Protein AF-0000000085036814 (afdb_homodimer)

Sequence (312 aa):
MAEFTNEMRKFFDIQRLVFRIGELSAMTDVSARQLRYWEKKGLIASQAREDGQQARVYTFKTFVQVSMIKYFLDEGYTLEAASHQARSRQDRMKYIHRFISSGLQGFATVDGQMAINLGAFDADQTLMAILPESGPTQYRLFPNDEAQRMTQAAPNMAEFTNEMRKFFDIQRLVFRIGELSAMTDVSARQLRYWEKKGLIASQAREDGQQARVYTFKTFVQVSMIKYFLDEGYTLEAASHQARSRQDRMKYIHRFISSGLQGFATVDGQMAINLGAFDADQTLMAILPESGPTQYRLFPNDEAQRMTQAAPN

InterPro domains:
  IPR000551 MerR-type HTH domain [PF13411] (19-84)
  IPR000551 MerR-type HTH domain [PS00552] (22-44)
  IPR000551 MerR-type HTH domain [PS50937] (18-88)
  IPR000551 MerR-type HTH domain [SM00422] (19-89)
  IPR009061 Putative DNA-binding domain superfamily [SSF46955] (19-93)
  IPR047057 MerR transcriptional regulator [PTHR30204] (18-90)

pLDDT: mean 87.47, std 10.94, range [50.84, 98.12]

Structure (mmCIF, N/CA/C/O backbone):
data_AF-0000000085036814-model_v1
#
loop_
_entity.id
_entity.type
_entity.pdbx_description
1 polymer 'Predicted transcriptional regulator'
#
loop_
_atom_site.group_PDB
_atom_site.id
_atom_site.type_symbol
_atom_site.label_atom_id
_atom_site.label_alt_id
_atom_site.label_comp_id
_atom_site.label_asym_id
_atom_site.label_entity_id
_atom_site.label_seq_id
_atom_site.pdbx_PDB_ins_code
_atom_site.Cartn_x
_atom_site.Cartn_y
_atom_site.Cartn_z
_atom_site.occupancy
_atom_site.B_iso_or_equiv
_atom_site.auth_seq_id
_atom_site.auth_comp_id
_atom_site.auth_asym_id
_atom_site.auth_atom_id
_atom_site.pdbx_PDB_model_num
ATOM 1 N N . MET A 1 1 ? -15.828 3.877 10.945 1 52.22 1 MET A N 1
ATOM 2 C CA . MET A 1 1 ? -14.367 3.967 10.992 1 52.22 1 MET A CA 1
ATOM 3 C C . MET A 1 1 ? -13.742 2.58 11.055 1 52.22 1 MET A C 1
ATOM 5 O O . MET A 1 1 ? -12.828 2.275 10.281 1 52.22 1 MET A O 1
ATOM 9 N N . ALA A 1 2 ? -14.367 1.778 11.953 1 57.16 2 ALA A N 1
ATOM 10 C CA . ALA A 1 2 ? -13.914 0.42 12.25 1 57.16 2 ALA A CA 1
ATOM 11 C C . ALA A 1 2 ? -14.117 -0.494 11.039 1 57.16 2 ALA A C 1
ATOM 13 O O . ALA A 1 2 ? -13.273 -1.346 10.75 1 57.16 2 ALA A O 1
ATOM 14 N N . GLU A 1 3 ? -15.117 0.075 10.188 1 66.94 3 GLU A N 1
ATOM 15 C CA . GLU A 1 3 ? -15.484 -0.862 9.133 1 66.94 3 GLU A CA 1
ATOM 16 C C . GLU A 1 3 ? -14.5 -0.787 7.965 1 66.94 3 GLU A C 1
ATOM 18 O O . GLU A 1 3 ? -14.117 -1.814 7.402 1 66.94 3 GLU A O 1
ATOM 23 N N . PHE A 1 4 ? -14.031 0.436 7.75 1 69.25 4 PHE A N 1
ATOM 24 C CA . PHE A 1 4 ? -13.086 0.636 6.656 1 69.25 4 PHE A CA 1
ATOM 25 C C . PHE A 1 4 ? -11.75 -0.027 6.969 1 69.25 4 PHE A C 1
ATOM 27 O O . PHE A 1 4 ? -11.195 -0.743 6.133 1 69.25 4 PHE A O 1
ATOM 34 N N . THR A 1 5 ? -11.32 0.234 8.148 1 68.25 5 THR A N 1
ATOM 35 C CA . THR A 1 5 ? -10.039 -0.333 8.547 1 68.25 5 THR A CA 1
ATOM 36 C C . THR A 1 5 ? -10.086 -1.857 8.516 1 68.25 5 THR A C 1
ATOM 38 O O . THR A 1 5 ? -9.133 -2.506 8.078 1 68.25 5 THR A O 1
ATOM 41 N N . ASN A 1 6 ? -11.195 -2.344 8.844 1 72 6 ASN A N 1
ATOM 42 C CA . ASN A 1 6 ? -11.375 -3.791 8.812 1 72 6 ASN A CA 1
ATOM 43 C C . ASN A 1 6 ? -11.375 -4.32 7.379 1 72 6 ASN A C 1
ATOM 45 O O . ASN A 1 6 ? -10.766 -5.355 7.098 1 72 6 ASN A O 1
ATOM 49 N N . GLU A 1 7 ? -12.023 -3.553 6.559 1 73.81 7 GLU A N 1
ATOM 50 C CA . GLU A 1 7 ? -12.078 -3.934 5.148 1 73.81 7 GLU A CA 1
ATOM 51 C C . GLU A 1 7 ? -10.688 -3.906 4.516 1 73.81 7 GLU A C 1
ATOM 53 O O . GLU A 1 7 ? -10.305 -4.84 3.809 1 73.81 7 GLU A O 1
ATOM 58 N N . MET A 1 8 ? -10.008 -2.855 4.855 1 74.69 8 MET A N 1
ATOM 59 C CA . MET A 1 8 ? -8.656 -2.727 4.328 1 74.69 8 MET A CA 1
ATOM 60 C C . MET A 1 8 ? -7.781 -3.893 4.777 1 74.69 8 MET A C 1
ATOM 62 O O . MET A 1 8 ? -7.027 -4.449 3.979 1 74.69 8 MET A O 1
ATOM 66 N N . ARG A 1 9 ? -7.949 -4.215 6.035 1 71.88 9 ARG A N 1
ATOM 67 C CA . ARG A 1 9 ? -7.164 -5.312 6.594 1 71.88 9 ARG A CA 1
ATOM 68 C C . ARG A 1 9 ? -7.527 -6.637 5.934 1 71.88 9 ARG A C 1
ATOM 70 O O . ARG A 1 9 ? -6.66 -7.48 5.699 1 71.88 9 ARG A O 1
ATOM 77 N N . LYS A 1 10 ? -8.742 -6.664 5.598 1 70.88 10 LYS A N 1
ATOM 78 C CA . LYS A 1 10 ? -9.219 -7.934 5.051 1 70.88 10 LYS A CA 1
ATOM 79 C C . LYS A 1 10 ? -8.977 -8.008 3.545 1 70.88 10 LYS A C 1
ATOM 81 O O . LYS A 1 10 ? -8.586 -9.055 3.025 1 70.88 10 LYS A O 1
ATOM 86 N N . PHE A 1 11 ? -9.156 -6.809 2.875 1 72 11 PHE A N 1
ATOM 87 C CA . PHE A 1 11 ? -9.117 -6.805 1.418 1 72 11 PHE A CA 1
ATOM 88 C C . PHE A 1 11 ? -7.695 -6.582 0.918 1 72 11 PHE A C 1
ATOM 90 O O . PHE A 1 11 ? -7.332 -7.043 -0.166 1 72 11 PHE A O 1
ATOM 97 N N . PHE A 1 12 ? -6.996 -5.863 1.733 1 71.75 12 PHE A N 1
ATOM 98 C CA . PHE A 1 12 ? -5.68 -5.434 1.28 1 71.75 12 PHE A CA 1
ATOM 99 C C . PHE A 1 12 ? -4.59 -5.938 2.223 1 71.75 12 PHE A C 1
ATOM 101 O O . PHE A 1 12 ? -3.73 -5.168 2.652 1 71.75 12 PHE A O 1
ATOM 108 N N . ASP A 1 13 ? -4.703 -7.16 2.48 1 77.06 13 ASP A N 1
ATOM 109 C CA . ASP A 1 13 ? -3.68 -7.695 3.375 1 77.06 13 ASP A CA 1
ATOM 110 C C . ASP A 1 13 ? -2.447 -8.141 2.594 1 77.06 13 ASP A C 1
ATOM 112 O O . ASP A 1 13 ? -2.35 -9.297 2.184 1 77.06 13 ASP A O 1
ATOM 116 N N . ILE A 1 14 ? -1.538 -7.273 2.484 1 79 14 ILE A N 1
ATOM 117 C CA . ILE A 1 14 ? -0.34 -7.543 1.697 1 79 14 ILE A CA 1
ATOM 118 C C . ILE A 1 14 ? 0.448 -8.688 2.334 1 79 14 ILE A C 1
ATOM 120 O O . ILE A 1 14 ? 1.323 -9.273 1.694 1 79 14 ILE A O 1
ATOM 124 N N . GLN A 1 15 ? 0.176 -8.945 3.557 1 79.81 15 GLN A N 1
ATOM 125 C CA . GLN A 1 15 ? 0.874 -10.023 4.242 1 79.81 15 GLN A CA 1
ATOM 126 C C . GLN A 1 15 ? 0.444 -11.383 3.697 1 79.81 15 GLN A C 1
ATOM 128 O O . GLN A 1 15 ? 1.104 -12.398 3.945 1 79.81 15 GLN A O 1
ATOM 133 N N . ARG A 1 16 ? -0.618 -11.453 2.949 1 85.88 16 ARG A N 1
ATOM 134 C CA . ARG A 1 16 ? -1.124 -12.703 2.389 1 85.88 16 ARG A CA 1
ATOM 135 C C . ARG A 1 16 ? -0.444 -13.023 1.062 1 85.88 16 ARG A C 1
ATOM 137 O O . ARG A 1 16 ? -0.566 -14.133 0.548 1 85.88 16 ARG A O 1
ATOM 144 N N . LEU A 1 17 ? 0.275 -12.031 0.548 1 88.75 17 LEU A N 1
ATOM 145 C CA . LEU A 1 17 ? 0.912 -12.219 -0.751 1 88.75 17 LEU A CA 1
ATOM 146 C C . LEU A 1 17 ? 2.129 -13.133 -0.636 1 88.75 17 LEU A C 1
ATOM 148 O O . LEU A 1 17 ? 3.059 -12.836 0.12 1 88.75 17 LEU A O 1
ATOM 152 N N . VAL A 1 18 ? 2.143 -14.219 -1.389 1 87.62 18 VAL A N 1
ATOM 153 C CA . VAL A 1 18 ? 3.271 -15.141 -1.448 1 87.62 18 VAL A CA 1
ATOM 154 C C . VAL A 1 18 ? 3.531 -15.547 -2.896 1 87.62 18 VAL A C 1
ATOM 156 O O . VAL A 1 18 ? 2.596 -15.672 -3.691 1 87.62 18 VAL A O 1
ATOM 159 N N . PHE A 1 19 ? 4.789 -15.797 -3.172 1 87.06 19 PHE A N 1
ATOM 160 C CA . PHE A 1 19 ? 5.266 -16.062 -4.527 1 87.06 19 PHE A CA 1
ATOM 161 C C . PHE A 1 19 ? 6.262 -17.219 -4.535 1 87.06 19 PHE A C 1
ATOM 163 O O . PHE A 1 19 ? 7.066 -17.344 -3.609 1 87.06 19 PHE A O 1
ATOM 170 N N . ARG A 1 20 ? 6.176 -17.953 -5.617 1 88.69 20 ARG A N 1
ATOM 171 C CA . ARG A 1 20 ? 7.277 -18.875 -5.848 1 88.69 20 ARG A CA 1
ATOM 172 C C . ARG A 1 20 ? 8.477 -18.156 -6.465 1 88.69 20 ARG A C 1
ATOM 174 O O . ARG A 1 20 ? 8.391 -16.984 -6.812 1 88.69 20 ARG A O 1
ATOM 181 N N . ILE A 1 21 ? 9.5 -18.891 -6.531 1 91.56 21 ILE A N 1
ATOM 182 C CA . ILE A 1 21 ? 10.75 -18.266 -6.973 1 91.56 21 ILE A CA 1
ATOM 183 C C . ILE A 1 21 ? 10.609 -17.812 -8.422 1 91.56 21 ILE A C 1
ATOM 185 O O . ILE A 1 21 ? 11.18 -16.781 -8.805 1 91.56 21 ILE A O 1
ATOM 189 N N . GLY A 1 22 ? 9.875 -18.562 -9.219 1 89.12 22 GLY A N 1
ATOM 190 C CA . GLY A 1 22 ? 9.68 -18.188 -10.609 1 89.12 22 GLY A CA 1
ATOM 191 C C . GLY A 1 22 ? 8.938 -16.875 -10.781 1 89.12 22 GLY A C 1
ATOM 192 O O . GLY A 1 22 ? 9.312 -16.047 -11.609 1 89.12 22 GLY A O 1
ATOM 193 N N . GLU A 1 23 ? 7.934 -16.703 -9.977 1 88.56 23 GLU A N 1
ATOM 194 C CA . GLU A 1 23 ? 7.156 -15.469 -10.016 1 88.56 23 GLU A CA 1
ATOM 195 C C . GLU A 1 23 ? 7.98 -14.281 -9.523 1 88.56 23 GLU A C 1
ATOM 197 O O . GLU A 1 23 ? 7.949 -13.203 -10.125 1 88.56 23 GLU A O 1
ATOM 202 N N . LEU A 1 24 ? 8.664 -14.516 -8.445 1 92.31 24 LEU A N 1
ATOM 203 C CA . LEU A 1 24 ? 9.531 -13.469 -7.922 1 92.31 24 LEU A CA 1
ATOM 204 C C . LEU A 1 24 ? 10.547 -13.031 -8.969 1 92.31 24 LEU A C 1
ATOM 206 O O . LEU A 1 24 ? 10.789 -11.828 -9.148 1 92.31 24 LEU A O 1
ATOM 210 N N . SER A 1 25 ? 11.055 -13.992 -9.641 1 94 25 SER A N 1
ATOM 211 C CA . SER A 1 25 ? 12.016 -13.727 -10.711 1 94 25 SER A CA 1
ATOM 212 C C . SER A 1 25 ? 11.398 -12.859 -11.805 1 94 25 SER A C 1
ATOM 214 O O . SER A 1 25 ? 11.953 -11.828 -12.18 1 94 25 SER A O 1
ATOM 216 N N . ALA A 1 26 ? 10.297 -13.242 -12.227 1 88.19 26 ALA A N 1
ATOM 217 C CA . ALA A 1 26 ? 9.625 -12.555 -13.32 1 88.19 26 ALA A CA 1
ATOM 218 C C . ALA A 1 26 ? 9.25 -11.125 -12.93 1 88.19 26 ALA A C 1
ATOM 220 O O . ALA A 1 26 ? 9.414 -10.195 -13.727 1 88.19 26 ALA A O 1
ATOM 221 N N . MET A 1 27 ? 8.828 -10.938 -11.711 1 90.88 27 MET A N 1
ATOM 222 C CA . MET A 1 27 ? 8.312 -9.648 -11.25 1 90.88 27 MET A CA 1
ATOM 223 C C . MET A 1 27 ? 9.461 -8.68 -10.977 1 90.88 27 MET A C 1
ATOM 225 O O . MET A 1 27 ? 9.266 -7.461 -11.008 1 90.88 27 MET A O 1
ATOM 229 N N . THR A 1 28 ? 10.664 -9.148 -10.68 1 93.69 28 THR A N 1
ATOM 230 C CA . THR A 1 28 ? 11.734 -8.281 -10.211 1 93.69 28 THR A CA 1
ATOM 231 C C . THR A 1 28 ? 12.844 -8.18 -11.258 1 93.69 28 THR A C 1
ATOM 233 O O . THR A 1 28 ? 13.773 -7.379 -11.109 1 93.69 28 THR A O 1
ATOM 236 N N . ASP A 1 29 ? 12.781 -9.008 -12.234 1 92.94 29 ASP A N 1
ATOM 237 C CA . ASP A 1 29 ? 13.812 -9.07 -13.273 1 92.94 29 ASP A CA 1
ATOM 238 C C . ASP A 1 29 ? 15.148 -9.523 -12.695 1 92.94 29 ASP A C 1
ATOM 240 O O . ASP A 1 29 ? 16.203 -8.984 -13.047 1 92.94 29 ASP A O 1
ATOM 244 N N . VAL A 1 30 ? 15.07 -10.352 -11.711 1 96.31 30 VAL A N 1
ATOM 245 C CA . VAL A 1 30 ? 16.219 -11.055 -11.133 1 96.31 30 VAL A CA 1
ATOM 246 C C . VAL A 1 30 ? 16.078 -12.555 -11.375 1 96.31 30 VAL A C 1
ATOM 248 O O . VAL A 1 30 ? 15.023 -13.141 -11.094 1 96.31 30 VAL A O 1
ATOM 251 N N . SER A 1 31 ? 17.047 -13.141 -11.93 1 96.94 31 SER A N 1
ATOM 252 C CA . SER A 1 31 ? 16.953 -14.555 -12.289 1 96.94 31 SER A CA 1
ATOM 253 C C . SER A 1 31 ? 16.766 -15.43 -11.062 1 96.94 31 SER A C 1
ATOM 255 O O . SER A 1 31 ? 17.219 -15.078 -9.969 1 96.94 31 SER A O 1
ATOM 257 N N . ALA A 1 32 ? 16.141 -16.594 -11.258 1 96.12 32 ALA A N 1
ATOM 258 C CA . ALA A 1 32 ? 15.977 -17.562 -10.172 1 96.12 32 ALA A CA 1
ATOM 259 C C . ALA A 1 32 ? 17.328 -17.953 -9.578 1 96.12 32 ALA A C 1
ATOM 261 O O . ALA A 1 32 ? 17.453 -18.141 -8.367 1 96.12 32 ALA A O 1
ATOM 262 N N . ARG A 1 33 ? 18.312 -18.047 -10.445 1 97.69 33 ARG A N 1
ATOM 263 C CA . ARG A 1 33 ? 19.656 -18.391 -10 1 97.69 33 ARG A CA 1
ATOM 264 C C . ARG A 1 33 ? 20.203 -17.328 -9.055 1 97.69 33 ARG A C 1
ATOM 266 O O . ARG A 1 33 ? 20.766 -17.641 -8.008 1 97.69 33 ARG A O 1
ATOM 273 N N . GLN A 1 34 ? 20.047 -16.125 -9.391 1 97.94 34 GLN A N 1
ATOM 274 C CA . GLN A 1 34 ? 20.5 -15.023 -8.547 1 97.94 34 GLN A CA 1
ATOM 275 C C . GLN A 1 34 ? 19.75 -15 -7.223 1 97.94 34 GLN A C 1
ATOM 277 O O . GLN A 1 34 ? 20.344 -14.773 -6.168 1 97.94 34 GLN A O 1
ATOM 282 N N . LEU A 1 35 ? 18.484 -15.211 -7.316 1 97.69 35 LEU A N 1
ATOM 283 C CA . LEU A 1 35 ? 17.672 -15.219 -6.109 1 97.69 35 LEU A CA 1
ATOM 284 C C . LEU A 1 35 ? 18.109 -16.312 -5.152 1 97.69 35 LEU A C 1
ATOM 286 O O . LEU A 1 35 ? 18.188 -16.094 -3.941 1 97.69 35 LEU A O 1
ATOM 290 N N . ARG A 1 36 ? 18.359 -17.453 -5.68 1 96.94 36 ARG A N 1
ATOM 291 C CA . ARG A 1 36 ? 18.859 -18.547 -4.852 1 96.94 36 ARG A CA 1
ATOM 292 C C . ARG A 1 36 ? 20.219 -18.203 -4.238 1 96.94 36 ARG A C 1
ATOM 294 O O . ARG A 1 36 ? 20.484 -18.531 -3.082 1 96.94 36 ARG A O 1
ATOM 301 N N . TYR A 1 37 ? 21.031 -17.578 -5.051 1 97.69 37 TYR A N 1
ATOM 302 C CA . TYR A 1 37 ? 22.328 -17.141 -4.547 1 97.69 37 TYR A CA 1
ATOM 303 C C . TYR A 1 37 ? 22.156 -16.141 -3.404 1 97.69 37 TYR A C 1
ATOM 305 O O . TYR A 1 37 ? 22.828 -16.234 -2.381 1 97.69 37 TYR A O 1
ATOM 313 N N . TRP A 1 38 ? 21.234 -15.156 -3.602 1 97.56 38 TRP A N 1
ATOM 314 C CA . TRP A 1 38 ? 20.969 -14.156 -2.572 1 97.56 38 TRP A CA 1
ATOM 315 C C . TRP A 1 38 ? 20.438 -14.805 -1.298 1 97.56 38 TRP A C 1
ATOM 317 O O . TRP A 1 38 ? 20.75 -14.359 -0.191 1 97.56 38 TRP A O 1
ATOM 327 N N . GLU A 1 39 ? 19.594 -15.828 -1.508 1 95.88 39 GLU A N 1
ATOM 328 C CA . GLU A 1 39 ? 19.094 -16.562 -0.356 1 95.88 39 GLU A CA 1
ATOM 329 C C . GLU A 1 39 ? 20.219 -17.297 0.376 1 95.88 39 GLU A C 1
ATOM 331 O O . GLU A 1 39 ? 20.281 -17.25 1.606 1 95.88 39 GLU A O 1
ATOM 336 N N . LYS A 1 40 ? 21.031 -17.953 -0.32 1 96.38 40 LYS A N 1
ATOM 337 C CA . LYS A 1 40 ? 22.172 -18.641 0.26 1 96.38 40 LYS A CA 1
ATOM 338 C C . LYS A 1 40 ? 23.062 -17.688 1.054 1 96.38 40 LYS A C 1
ATOM 340 O O . LYS A 1 40 ? 23.594 -18.047 2.1 1 96.38 40 LYS A O 1
ATOM 345 N N . LYS A 1 41 ? 23.188 -16.469 0.593 1 96.56 41 LYS A N 1
ATOM 346 C CA . LYS A 1 41 ? 24.016 -15.445 1.24 1 96.56 41 LYS A CA 1
ATOM 347 C C . LYS A 1 41 ? 23.281 -14.805 2.412 1 96.56 41 LYS A C 1
ATOM 349 O O . LYS A 1 41 ? 23.828 -13.953 3.111 1 96.56 41 LYS A O 1
ATOM 354 N N . GLY A 1 42 ? 22.047 -15.117 2.564 1 95.06 42 GLY A N 1
ATOM 355 C CA . GLY A 1 42 ? 21.266 -14.594 3.67 1 95.06 42 GLY A CA 1
ATOM 356 C C . GLY A 1 42 ? 20.703 -13.203 3.402 1 95.06 42 GLY A C 1
ATOM 357 O O . GLY A 1 42 ? 20.297 -12.5 4.332 1 95.06 42 GLY A O 1
ATOM 358 N N . LEU A 1 43 ? 20.719 -12.828 2.133 1 95.25 43 LEU A N 1
ATOM 359 C CA . LEU A 1 43 ? 20.234 -11.5 1.771 1 95.25 43 LEU A CA 1
ATOM 360 C C . LEU A 1 43 ? 18.719 -11.477 1.676 1 95.25 43 LEU A C 1
ATOM 362 O O . LEU A 1 43 ? 18.094 -10.438 1.87 1 95.25 43 LEU A O 1
ATOM 366 N N . ILE A 1 44 ? 18.094 -12.617 1.31 1 95.06 44 ILE A N 1
ATOM 367 C CA . ILE A 1 44 ? 16.656 -12.805 1.291 1 95.06 44 ILE A CA 1
ATOM 368 C C . ILE A 1 44 ? 16.297 -14.156 1.897 1 95.06 44 ILE A C 1
ATOM 370 O O . ILE A 1 44 ? 17.172 -15 2.117 1 95.06 44 ILE A O 1
ATOM 374 N N . ALA A 1 45 ? 15.023 -14.266 2.24 1 92.94 45 ALA A N 1
ATOM 375 C CA . ALA A 1 45 ? 14.609 -15.516 2.889 1 92.94 45 ALA A CA 1
ATOM 376 C C . ALA A 1 45 ? 13.273 -16 2.34 1 92.94 45 ALA A C 1
ATOM 378 O O . ALA A 1 45 ? 12.383 -15.195 2.043 1 92.94 45 ALA A O 1
ATOM 379 N N . SER A 1 46 ? 13.125 -17.281 2.213 1 92.5 46 SER A N 1
ATOM 380 C CA . SER A 1 46 ? 11.859 -17.922 1.855 1 92.5 46 SER A CA 1
ATOM 381 C C . SER A 1 46 ? 11.164 -18.5 3.086 1 92.5 46 SER A C 1
ATOM 383 O O . SER A 1 46 ? 11.75 -18.547 4.168 1 92.5 46 SER A O 1
ATOM 385 N N . GLN A 1 47 ? 9.922 -18.688 2.912 1 85.88 47 GLN A N 1
ATOM 386 C CA . GLN A 1 47 ? 9.125 -19.297 3.967 1 85.88 47 GLN A CA 1
ATOM 387 C C . GLN A 1 47 ? 8.523 -20.625 3.496 1 85.88 47 GLN A C 1
ATOM 389 O O . GLN A 1 47 ? 8.234 -20.797 2.309 1 85.88 47 GLN A O 1
ATOM 394 N N . ALA A 1 48 ? 8.477 -21.547 4.504 1 75.44 48 ALA A N 1
ATOM 395 C CA . ALA A 1 48 ? 7.793 -22.797 4.207 1 75.44 48 ALA A CA 1
ATOM 396 C C . ALA A 1 48 ? 6.289 -22.594 4.07 1 75.44 48 ALA A C 1
ATOM 398 O O . ALA A 1 48 ? 5.719 -21.719 4.727 1 75.44 48 ALA A O 1
ATOM 399 N N . ARG A 1 49 ? 5.738 -23.297 3.037 1 69.06 49 ARG A N 1
ATOM 400 C CA . ARG A 1 49 ? 4.293 -23.188 2.865 1 69.06 49 ARG A CA 1
ATOM 401 C C . ARG A 1 49 ? 3.547 -23.938 3.963 1 69.06 49 ARG A C 1
ATOM 403 O O . ARG A 1 49 ? 3.984 -25 4.402 1 69.06 49 ARG A O 1
ATOM 410 N N . GLU A 1 50 ? 2.578 -23.188 4.441 1 61.25 50 GLU A N 1
ATOM 411 C CA . GLU A 1 50 ? 1.767 -23.844 5.461 1 61.25 50 GLU A CA 1
ATOM 412 C C . GLU A 1 50 ? 0.812 -24.859 4.832 1 61.25 50 GLU A C 1
ATOM 414 O O . GLU A 1 50 ? 0.305 -25.75 5.52 1 61.25 50 GLU A O 1
ATOM 419 N N . ASP A 1 51 ? 0.451 -24.719 3.67 1 57.31 51 ASP A N 1
ATOM 420 C CA . ASP A 1 51 ? -0.626 -25.531 3.102 1 57.31 51 ASP A CA 1
ATOM 421 C C . ASP A 1 51 ? -0.127 -26.922 2.721 1 57.31 51 ASP A C 1
ATOM 423 O O . ASP A 1 51 ? -0.832 -27.672 2.047 1 57.31 51 ASP A O 1
ATOM 427 N N . GLY A 1 52 ? 0.965 -27.25 3.23 1 56.22 52 GLY A N 1
ATOM 428 C CA . GLY A 1 52 ? 1.441 -28.594 2.949 1 56.22 52 GLY A CA 1
ATOM 429 C C . GLY A 1 52 ? 2.168 -28.703 1.621 1 56.22 52 GLY A C 1
ATOM 430 O O . GLY A 1 52 ? 2.695 -29.766 1.282 1 56.22 52 GLY A O 1
ATOM 431 N N . GLN A 1 53 ? 1.907 -27.656 0.951 1 59.59 53 GLN A N 1
ATOM 432 C CA . GLN A 1 53 ? 2.654 -27.703 -0.302 1 59.59 53 GLN A CA 1
ATOM 433 C C . GLN A 1 53 ? 4.145 -27.484 -0.066 1 59.59 53 GLN A C 1
ATOM 435 O O . GLN A 1 53 ? 4.531 -26.797 0.879 1 59.59 53 GLN A O 1
ATOM 440 N N . GLN A 1 54 ? 4.977 -28.25 -0.66 1 60.66 54 GLN A N 1
ATOM 441 C CA . GLN A 1 54 ? 6.414 -28.406 -0.438 1 60.66 54 GLN A CA 1
ATOM 442 C C . GLN A 1 54 ? 7.172 -27.172 -0.911 1 60.66 54 GLN A C 1
ATOM 444 O O . GLN A 1 54 ? 8.297 -26.922 -0.471 1 60.66 54 GLN A O 1
ATOM 449 N N . ALA A 1 55 ? 6.508 -26.375 -1.782 1 72.75 55 ALA A N 1
ATOM 450 C CA . ALA A 1 55 ? 7.402 -25.391 -2.398 1 72.75 55 ALA A CA 1
ATOM 451 C C . ALA A 1 55 ? 7.559 -24.156 -1.512 1 72.75 55 ALA A C 1
ATOM 453 O O . ALA A 1 55 ? 6.586 -23.688 -0.929 1 72.75 55 ALA A O 1
ATOM 454 N N . ARG A 1 56 ? 8.836 -23.781 -1.315 1 84.31 56 ARG A N 1
ATOM 455 C CA . ARG A 1 56 ? 9.156 -22.562 -0.595 1 84.31 56 ARG A CA 1
ATOM 456 C C . ARG A 1 56 ? 8.555 -21.344 -1.294 1 84.31 56 ARG A C 1
ATOM 458 O O . ARG A 1 56 ? 8.422 -21.328 -2.52 1 84.31 56 ARG A O 1
ATOM 465 N N . VAL A 1 57 ? 8.086 -20.438 -0.52 1 90.94 57 VAL A N 1
ATOM 466 C CA . VAL A 1 57 ? 7.488 -19.234 -1.089 1 90.94 57 VAL A CA 1
ATOM 467 C C . VAL A 1 57 ? 8.141 -18 -0.486 1 90.94 57 VAL A C 1
ATOM 469 O O . VAL A 1 57 ? 8.828 -18.094 0.539 1 90.94 57 VAL A O 1
ATOM 472 N N . TYR A 1 58 ? 8 -16.938 -1.194 1 92.62 58 TYR A N 1
ATOM 473 C CA . TYR A 1 58 ? 8.516 -15.633 -0.783 1 92.62 58 TYR A CA 1
ATOM 474 C C . TYR A 1 58 ? 7.375 -14.656 -0.515 1 92.62 58 TYR A C 1
ATOM 476 O O . TYR A 1 58 ? 6.367 -14.656 -1.226 1 92.62 58 TYR A O 1
ATOM 484 N N . THR A 1 59 ? 7.617 -13.812 0.486 1 91.06 59 THR A N 1
ATOM 485 C CA . THR A 1 59 ? 6.586 -12.867 0.905 1 91.06 59 THR A CA 1
ATOM 486 C C . THR A 1 59 ? 6.695 -11.562 0.122 1 91.06 59 THR A C 1
ATOM 488 O O . THR A 1 59 ? 7.645 -11.367 -0.635 1 91.06 59 THR A O 1
ATOM 491 N N . PHE A 1 60 ? 5.707 -10.695 0.314 1 89.5 60 PHE A N 1
ATOM 492 C CA . PHE A 1 60 ? 5.75 -9.352 -0.256 1 89.5 60 PHE A CA 1
ATOM 493 C C . PHE A 1 60 ? 6.965 -8.586 0.258 1 89.5 60 PHE A C 1
ATOM 495 O O . PHE A 1 60 ? 7.582 -7.82 -0.486 1 89.5 60 PHE A O 1
ATOM 502 N N . LYS A 1 61 ? 7.281 -8.812 1.477 1 89 61 LYS A N 1
ATOM 503 C CA . LYS A 1 61 ? 8.477 -8.195 2.045 1 89 61 LYS A CA 1
ATOM 504 C C . LYS A 1 61 ? 9.719 -8.578 1.249 1 89 61 LYS A C 1
ATOM 506 O O . LYS A 1 61 ? 10.578 -7.73 0.986 1 89 61 LYS A O 1
ATOM 511 N N . THR A 1 62 ? 9.734 -9.773 0.891 1 92.62 62 THR A N 1
ATOM 512 C CA . THR A 1 62 ? 10.867 -10.25 0.112 1 92.62 62 THR A CA 1
ATOM 513 C C . THR A 1 62 ? 10.867 -9.633 -1.282 1 92.62 62 THR A C 1
ATOM 515 O O . THR A 1 62 ? 11.922 -9.273 -1.812 1 92.62 62 THR A O 1
ATOM 518 N N . PHE A 1 63 ? 9.711 -9.539 -1.879 1 93.06 63 PHE A N 1
ATOM 519 C CA . PHE A 1 63 ? 9.586 -8.883 -3.176 1 93.06 63 PHE A CA 1
ATOM 520 C C . PHE A 1 63 ? 10.18 -7.477 -3.127 1 93.06 63 PHE A C 1
ATOM 522 O O . PHE A 1 63 ? 10.961 -7.098 -3.998 1 93.06 63 PHE A O 1
ATOM 529 N N . VAL A 1 64 ? 9.852 -6.773 -2.1 1 91.44 64 VAL A N 1
ATOM 530 C CA . VAL A 1 64 ? 10.32 -5.398 -1.948 1 91.44 64 VAL A CA 1
ATOM 531 C C . VAL A 1 64 ? 11.828 -5.391 -1.754 1 91.44 64 VAL A C 1
ATOM 533 O O . VAL A 1 64 ? 12.539 -4.59 -2.371 1 91.44 64 VAL A O 1
ATOM 536 N N . GLN A 1 65 ? 12.266 -6.285 -0.987 1 93 65 GLN A N 1
ATOM 537 C CA . GLN A 1 65 ? 13.695 -6.395 -0.72 1 93 65 GLN A CA 1
ATOM 538 C C . GLN A 1 65 ? 14.477 -6.676 -2.002 1 93 65 GLN A C 1
ATOM 540 O O . GLN A 1 65 ? 15.477 -6.016 -2.283 1 93 65 GLN A O 1
ATOM 545 N N . VAL A 1 66 ? 14.008 -7.605 -2.701 1 95.5 66 VAL A N 1
ATOM 546 C CA . VAL A 1 66 ? 14.656 -7.984 -3.951 1 95.5 66 VAL A CA 1
ATOM 547 C C . VAL A 1 66 ? 14.625 -6.812 -4.926 1 95.5 66 VAL A C 1
ATOM 549 O O . VAL A 1 66 ? 15.617 -6.523 -5.594 1 95.5 66 VAL A O 1
ATOM 552 N N . SER A 1 67 ? 13.531 -6.152 -5.004 1 94.12 67 SER A N 1
ATOM 553 C CA . SER A 1 67 ? 13.383 -5.008 -5.895 1 94.12 67 SER A CA 1
ATOM 554 C C . SER A 1 67 ? 14.359 -3.896 -5.539 1 94.12 67 SER A C 1
ATOM 556 O O . SER A 1 67 ? 14.961 -3.283 -6.422 1 94.12 67 SER A O 1
ATOM 558 N N . MET A 1 68 ? 14.562 -3.695 -4.277 1 92.31 68 MET A N 1
ATOM 559 C CA . MET A 1 68 ? 15.492 -2.67 -3.82 1 92.31 68 MET A CA 1
ATOM 560 C C . MET A 1 68 ? 16.938 -3.049 -4.164 1 92.31 68 MET A C 1
ATOM 562 O O . MET A 1 68 ? 17.688 -2.221 -4.668 1 92.31 68 MET A O 1
ATOM 566 N N . ILE A 1 69 ? 17.219 -4.266 -3.865 1 95.25 69 ILE A N 1
ATOM 567 C CA . ILE A 1 69 ? 18.562 -4.73 -4.176 1 95.25 69 ILE A CA 1
ATOM 568 C C . ILE A 1 69 ? 18.844 -4.578 -5.672 1 95.25 69 ILE A C 1
ATOM 570 O O . ILE A 1 69 ? 19.875 -4.0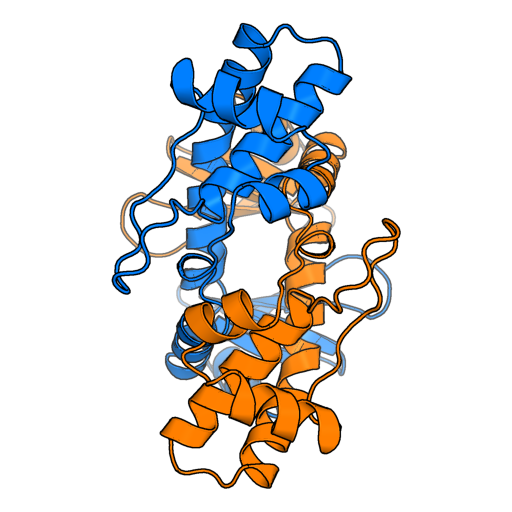35 -6.07 1 95.25 69 ILE A O 1
ATOM 574 N N . LYS A 1 70 ? 17.891 -5.043 -6.449 1 95.19 70 LYS A N 1
ATOM 575 C CA . LYS A 1 70 ? 18.016 -4.938 -7.902 1 95.19 70 LYS A CA 1
ATOM 576 C C . LYS A 1 70 ? 18.203 -3.486 -8.336 1 95.19 70 LYS A C 1
ATOM 578 O O . LYS A 1 70 ? 19 -3.191 -9.227 1 95.19 70 LYS A O 1
ATOM 583 N N . TYR A 1 71 ? 17.484 -2.594 -7.793 1 90.44 71 TYR A N 1
ATOM 584 C CA . TYR A 1 71 ? 17.562 -1.172 -8.109 1 90.44 71 TYR A CA 1
ATOM 585 C C . TYR A 1 71 ? 18.969 -0.64 -7.863 1 90.44 71 TYR A C 1
ATOM 587 O O . TYR A 1 71 ? 19.547 0.019 -8.734 1 90.44 71 TYR A O 1
ATOM 595 N N . PHE A 1 72 ? 19.5 -0.887 -6.727 1 91.75 72 PHE A N 1
ATOM 596 C CA . PHE A 1 72 ? 20.812 -0.376 -6.379 1 91.75 72 PHE A CA 1
ATOM 597 C C . PHE A 1 72 ? 21.891 -1.057 -7.215 1 91.75 72 PHE A C 1
ATOM 599 O O . PHE A 1 72 ? 22.906 -0.434 -7.566 1 9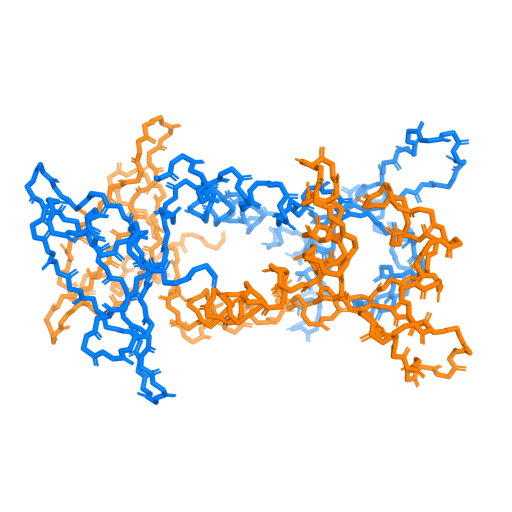1.75 72 PHE A O 1
ATOM 606 N N . LEU A 1 73 ? 21.719 -2.344 -7.508 1 95.44 73 LEU A N 1
ATOM 607 C CA . LEU A 1 73 ? 22.641 -3.01 -8.43 1 95.44 73 LEU A CA 1
ATOM 608 C C . LEU A 1 73 ? 22.656 -2.305 -9.781 1 95.44 73 LEU A C 1
ATOM 610 O O . LEU A 1 73 ? 23.734 -2.055 -10.336 1 95.44 73 LEU A O 1
ATOM 614 N N . ASP A 1 74 ? 21.516 -1.983 -10.227 1 93.19 74 ASP A N 1
ATOM 615 C CA . ASP A 1 74 ? 21.391 -1.304 -11.508 1 93.19 74 ASP A CA 1
ATOM 616 C C . ASP A 1 74 ? 22.047 0.08 -11.461 1 93.19 74 ASP A C 1
ATOM 618 O O . ASP A 1 74 ? 22.453 0.615 -12.492 1 93.19 74 ASP A O 1
ATOM 622 N N . GLU A 1 75 ? 22.156 0.681 -10.32 1 91.12 75 GLU A N 1
ATOM 623 C CA . GLU A 1 75 ? 22.766 1.99 -10.133 1 91.12 75 GLU A CA 1
ATOM 624 C C . GLU A 1 75 ? 24.281 1.867 -9.969 1 91.12 75 GLU A C 1
ATOM 626 O O . GLU A 1 75 ? 24.984 2.869 -9.781 1 91.12 75 GLU A O 1
ATOM 631 N N . GLY A 1 76 ? 24.797 0.588 -9.875 1 95.62 76 GLY A N 1
ATOM 632 C CA . GLY A 1 76 ? 26.234 0.379 -9.891 1 95.62 76 GLY A CA 1
ATOM 633 C C . GLY A 1 76 ? 26.797 -0.037 -8.539 1 95.62 76 GLY A C 1
ATOM 634 O O . GLY A 1 76 ? 28 -0.162 -8.375 1 95.62 76 GLY A O 1
ATOM 635 N N . TYR A 1 77 ? 25.984 -0.236 -7.613 1 95.94 77 TYR A N 1
ATOM 636 C CA . TYR A 1 77 ? 26.438 -0.691 -6.309 1 95.94 77 TYR A CA 1
ATOM 637 C C . TYR A 1 77 ? 26.906 -2.143 -6.363 1 95.94 77 TYR A C 1
ATOM 639 O O . TYR A 1 77 ? 26.469 -2.906 -7.227 1 95.94 77 TYR A O 1
ATOM 647 N N . THR A 1 78 ? 27.781 -2.469 -5.43 1 96.94 78 THR A N 1
ATOM 648 C CA . THR A 1 78 ? 28.062 -3.879 -5.195 1 96.94 78 THR A CA 1
ATOM 649 C C . THR A 1 78 ? 26.891 -4.566 -4.508 1 96.94 78 THR A C 1
ATOM 651 O O . THR A 1 78 ? 26.031 -3.902 -3.93 1 96.94 78 THR A O 1
ATOM 654 N N . LEU A 1 79 ? 26.828 -5.879 -4.551 1 96.81 79 LEU A N 1
ATOM 655 C CA . LEU A 1 79 ? 25.75 -6.633 -3.904 1 96.81 79 LEU A CA 1
ATOM 656 C C . LEU A 1 79 ? 25.703 -6.336 -2.41 1 96.81 79 LEU A C 1
ATOM 658 O O . LEU A 1 79 ? 24.625 -6.164 -1.843 1 96.81 79 LEU A O 1
ATOM 662 N N . GLU A 1 80 ? 26.859 -6.227 -1.846 1 95.31 80 GLU A N 1
ATOM 663 C CA . GLU A 1 80 ? 26.938 -5.938 -0.417 1 95.31 80 GLU A CA 1
ATOM 664 C C . GLU A 1 80 ? 26.375 -4.551 -0.102 1 95.31 80 GLU A C 1
ATOM 666 O O . GLU A 1 80 ? 25.562 -4.395 0.813 1 95.31 80 GLU A O 1
ATOM 671 N N . ALA A 1 81 ? 26.781 -3.611 -0.868 1 95.38 81 ALA A N 1
ATOM 672 C CA . ALA A 1 81 ? 26.297 -2.246 -0.674 1 95.38 81 ALA A CA 1
ATOM 673 C C . ALA A 1 81 ? 24.812 -2.148 -0.959 1 95.38 81 ALA A C 1
ATOM 675 O O . ALA A 1 81 ? 24.078 -1.474 -0.234 1 95.38 81 ALA A O 1
ATOM 676 N N . ALA A 1 82 ? 24.328 -2.838 -2 1 94.69 82 ALA A N 1
ATOM 677 C CA . ALA A 1 82 ? 22.922 -2.85 -2.363 1 94.69 82 ALA A CA 1
ATOM 678 C C . ALA A 1 82 ? 22.062 -3.453 -1.249 1 94.69 82 ALA A C 1
ATOM 680 O O . ALA A 1 82 ? 21.016 -2.912 -0.9 1 94.69 82 ALA A O 1
ATOM 681 N N . SER A 1 83 ? 22.562 -4.523 -0.723 1 94.62 83 SER A N 1
ATOM 682 C CA . SER A 1 83 ? 21.844 -5.188 0.359 1 94.62 83 SER A CA 1
ATOM 683 C C . SER A 1 83 ? 21.766 -4.305 1.6 1 94.62 83 SER A C 1
ATOM 685 O O . SER A 1 83 ? 20.75 -4.281 2.295 1 94.62 83 SER A O 1
ATOM 687 N N . HIS A 1 84 ? 22.859 -3.594 1.833 1 92.44 84 HIS A N 1
ATOM 688 C CA . HIS A 1 84 ? 22.891 -2.68 2.969 1 92.44 84 HIS A CA 1
ATOM 689 C C . HIS A 1 84 ? 21.875 -1.554 2.795 1 92.44 84 HIS A C 1
ATOM 691 O O . HIS A 1 84 ? 21.141 -1.225 3.729 1 92.44 84 HIS A O 1
ATOM 697 N N . GLN A 1 85 ? 21.875 -0.993 1.611 1 87.44 85 GLN A N 1
ATOM 698 C CA . GLN A 1 85 ? 20.906 0.056 1.309 1 87.44 85 GLN A CA 1
ATOM 699 C C . GLN A 1 85 ? 19.469 -0.458 1.441 1 87.44 85 GLN A C 1
ATOM 701 O O . GLN A 1 85 ? 18.609 0.226 1.994 1 87.44 85 GLN A O 1
ATOM 706 N N . ALA A 1 86 ? 19.203 -1.658 0.971 1 90 86 ALA A N 1
ATOM 707 C CA . ALA A 1 86 ? 17.875 -2.262 1.016 1 90 86 ALA A CA 1
ATOM 708 C C . ALA A 1 86 ? 17.438 -2.504 2.455 1 90 86 ALA A C 1
ATOM 710 O O . ALA A 1 86 ? 16.281 -2.23 2.811 1 90 86 ALA A O 1
ATOM 711 N N . ARG A 1 87 ? 18.312 -3.004 3.256 1 87.31 87 ARG A N 1
ATOM 712 C CA . ARG A 1 87 ? 18 -3.291 4.648 1 87.31 87 ARG A CA 1
ATOM 713 C C . ARG A 1 87 ? 17.641 -2.016 5.406 1 87.31 87 ARG A C 1
ATOM 715 O O . ARG A 1 87 ? 16.719 -2.012 6.219 1 87.31 87 ARG A O 1
ATOM 722 N N . SER A 1 88 ? 18.375 -0.992 5.105 1 79.81 88 SER A N 1
ATOM 723 C CA . SER A 1 88 ? 18.125 0.281 5.777 1 79.81 88 SER A CA 1
ATOM 724 C C . SER A 1 88 ? 16.75 0.827 5.445 1 79.81 88 SER A C 1
ATOM 726 O O . SER A 1 88 ? 16.125 1.496 6.27 1 79.81 88 SER A O 1
ATOM 728 N N . ARG A 1 89 ? 16.219 0.431 4.305 1 80.12 89 ARG A N 1
ATOM 729 C CA . ARG A 1 89 ? 14.945 0.966 3.828 1 80.12 89 ARG A CA 1
ATOM 730 C C . ARG A 1 89 ? 13.789 0.041 4.195 1 80.12 89 ARG A C 1
ATOM 732 O O . ARG A 1 89 ? 12.625 0.452 4.176 1 80.12 89 ARG A O 1
ATOM 739 N N . GLN A 1 90 ? 14.133 -1.179 4.508 1 79.12 90 GLN A N 1
ATOM 740 C CA . GLN A 1 90 ? 13.102 -2.146 4.867 1 79.12 90 GLN A CA 1
ATOM 741 C C . GLN A 1 90 ? 12.273 -1.652 6.043 1 79.12 90 GLN A C 1
ATOM 743 O O . GLN A 1 90 ? 11.055 -1.865 6.086 1 79.12 90 GLN A O 1
ATOM 748 N N . ASP A 1 91 ? 12.922 -0.982 6.957 1 77.31 91 ASP A N 1
ATOM 749 C CA . ASP A 1 91 ? 12.219 -0.458 8.125 1 77.31 91 ASP A CA 1
ATOM 750 C C . ASP A 1 91 ? 11.211 0.613 7.723 1 77.31 91 ASP A C 1
ATOM 752 O O . ASP A 1 91 ? 10.141 0.729 8.328 1 77.31 91 ASP A O 1
ATOM 756 N N . ARG A 1 92 ? 11.531 1.289 6.617 1 81.62 92 ARG A N 1
ATOM 757 C CA . ARG A 1 92 ? 10.625 2.332 6.141 1 81.62 92 ARG A CA 1
ATOM 758 C C . ARG A 1 92 ? 9.312 1.732 5.645 1 81.62 92 ARG A C 1
ATOM 760 O O . ARG A 1 92 ? 8.242 2.322 5.824 1 81.62 92 ARG A O 1
ATOM 767 N N . MET A 1 93 ? 9.43 0.582 5.148 1 80.31 93 MET A N 1
ATOM 768 C CA . MET A 1 93 ? 8.234 -0.084 4.629 1 80.31 93 MET A CA 1
ATOM 769 C C . MET A 1 93 ? 7.266 -0.418 5.758 1 80.31 93 MET A C 1
ATOM 771 O O . MET A 1 93 ? 6.047 -0.331 5.582 1 80.31 93 MET A O 1
ATOM 775 N N . LYS A 1 94 ? 7.852 -0.849 6.809 1 82 94 LYS A N 1
ATOM 776 C CA . LYS A 1 94 ? 7.023 -1.159 7.969 1 82 94 LYS A CA 1
ATOM 777 C C . LYS A 1 94 ? 6.227 0.062 8.414 1 82 94 LYS A C 1
ATOM 779 O O . LYS A 1 94 ? 5.066 -0.06 8.82 1 82 94 LYS A O 1
ATOM 784 N N . TYR A 1 95 ? 6.812 1.19 8.344 1 85.69 95 TYR A N 1
ATOM 785 C CA . TYR A 1 95 ? 6.156 2.418 8.773 1 85.69 95 TYR A CA 1
ATOM 786 C C . TYR A 1 95 ? 5.086 2.846 7.773 1 85.69 95 TYR A C 1
ATOM 788 O O . TYR A 1 95 ? 4.035 3.361 8.156 1 85.69 95 TYR A O 1
ATOM 796 N N . ILE A 1 96 ? 5.34 2.586 6.508 1 85.75 96 ILE A N 1
ATOM 797 C CA . ILE A 1 96 ? 4.328 2.867 5.492 1 85.75 96 ILE A CA 1
ATOM 798 C C . ILE A 1 96 ? 3.115 1.967 5.711 1 85.75 96 ILE A C 1
ATOM 800 O O . ILE A 1 96 ? 1.975 2.434 5.68 1 85.75 96 ILE A O 1
ATOM 804 N N . HIS A 1 97 ? 3.406 0.729 5.91 1 82.5 97 HIS A N 1
ATOM 805 C CA . HIS A 1 97 ? 2.334 -0.222 6.18 1 82.5 97 HIS A CA 1
ATOM 806 C C . HIS A 1 97 ? 1.516 0.198 7.395 1 82.5 97 HIS A C 1
ATOM 808 O O . HIS A 1 97 ? 0.283 0.168 7.359 1 82.5 97 HIS A O 1
ATOM 814 N N . ARG A 1 98 ? 2.174 0.553 8.438 1 84.38 98 ARG A N 1
ATOM 815 C CA . ARG A 1 98 ? 1.496 0.992 9.648 1 84.38 98 ARG A CA 1
ATOM 816 C C . ARG A 1 98 ? 0.646 2.229 9.383 1 84.38 98 ARG A C 1
ATOM 818 O O . ARG A 1 98 ? -0.494 2.316 9.852 1 84.38 98 ARG A O 1
ATOM 825 N N . PHE A 1 99 ? 1.228 3.201 8.664 1 89.44 99 PHE A N 1
ATOM 826 C CA . PHE A 1 99 ? 0.505 4.422 8.328 1 89.44 99 PHE A CA 1
ATOM 827 C C . PHE A 1 99 ? -0.765 4.105 7.551 1 89.44 99 PHE A C 1
ATOM 829 O O . PHE A 1 99 ? -1.841 4.613 7.871 1 89.44 99 PHE A O 1
ATOM 836 N N . ILE A 1 100 ? -0.702 3.268 6.594 1 85.31 100 ILE A N 1
ATOM 837 C CA . ILE A 1 100 ? -1.833 2.916 5.742 1 85.31 100 ILE A CA 1
ATOM 838 C C . ILE A 1 100 ? -2.867 2.139 6.555 1 85.31 100 ILE A C 1
ATOM 840 O O . ILE A 1 100 ? -4.066 2.408 6.465 1 85.31 100 ILE A O 1
ATOM 844 N N . SER A 1 101 ? -2.434 1.255 7.398 1 80.88 101 SER A N 1
ATOM 845 C CA . SER A 1 101 ? -3.33 0.378 8.141 1 80.88 101 SER A CA 1
ATOM 846 C C . SER A 1 101 ? -4.016 1.127 9.281 1 80.88 101 SER A C 1
ATOM 848 O O . SER A 1 101 ? -5.152 0.809 9.648 1 80.88 101 SER A O 1
ATOM 850 N N . SER A 1 102 ? -3.348 2.137 9.781 1 79.5 102 SER A N 1
ATOM 851 C CA . SER A 1 102 ? -3.898 2.793 10.961 1 79.5 102 SER A CA 1
ATOM 852 C C . SER A 1 102 ? -4.273 4.242 10.672 1 79.5 102 SER A C 1
ATOM 854 O O . SER A 1 102 ? -5.078 4.84 11.391 1 79.5 102 SER A O 1
ATOM 856 N N . GLY A 1 103 ? -3.65 4.809 9.703 1 79.94 103 GLY A N 1
ATOM 8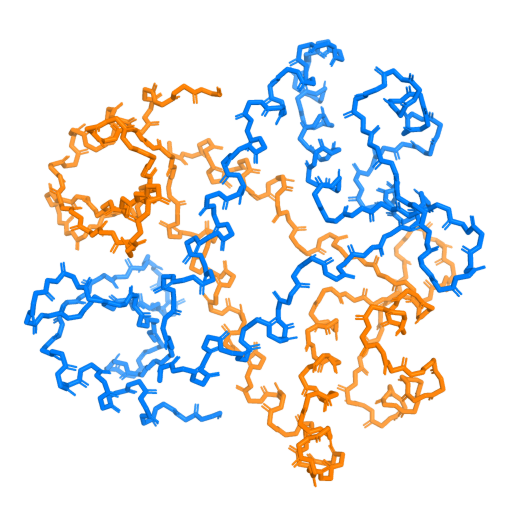57 C CA . GLY A 1 103 ? -3.859 6.223 9.445 1 79.94 103 GLY A CA 1
ATOM 858 C C . GLY A 1 103 ? -5.082 6.5 8.594 1 79.94 103 GLY A C 1
ATOM 859 O O . GLY A 1 103 ? -5.789 7.488 8.805 1 79.94 103 GLY A O 1
ATOM 860 N N . LEU A 1 104 ? -5.324 5.656 7.633 1 86.94 104 LEU A N 1
ATOM 861 C CA . LEU A 1 104 ? -6.473 5.844 6.754 1 86.94 104 LEU A CA 1
ATOM 862 C C . LEU A 1 104 ? -7.75 5.332 7.41 1 86.94 104 LEU A C 1
ATOM 864 O O . LEU A 1 104 ? -7.816 4.172 7.824 1 86.94 104 LEU A O 1
ATOM 868 N N . GLN A 1 105 ? -8.758 6.242 7.492 1 87.69 105 GLN A N 1
ATOM 869 C CA . GLN A 1 105 ? -9.938 5.918 8.281 1 87.69 105 GLN A CA 1
ATOM 870 C C . GLN A 1 105 ? -11.164 5.742 7.387 1 87.69 105 GLN A C 1
ATOM 872 O O . GLN A 1 105 ? -12.234 5.355 7.863 1 87.69 105 GLN A O 1
ATOM 877 N N . GLY A 1 106 ? -11.07 6.102 6.137 1 88.19 106 GLY A N 1
ATOM 878 C CA . GLY A 1 106 ? -12.188 5.934 5.227 1 88.19 106 GLY A CA 1
ATOM 879 C C . GLY A 1 106 ? -12.148 6.891 4.051 1 88.19 106 GLY A C 1
ATOM 880 O O . GLY A 1 106 ? -11.156 7.594 3.844 1 88.19 106 GLY A O 1
ATOM 881 N N . PHE A 1 107 ? -13.219 6.785 3.236 1 90.44 107 PHE A N 1
ATOM 882 C CA . PHE A 1 107 ? -13.359 7.656 2.074 1 90.44 107 PHE A CA 1
ATOM 883 C C . PHE A 1 107 ? -14.516 8.625 2.258 1 90.44 107 PHE A C 1
ATOM 885 O O . PHE A 1 107 ? -15.453 8.344 3.012 1 90.44 107 PHE A O 1
ATOM 892 N N . ALA A 1 108 ? -14.398 9.711 1.667 1 91.75 108 ALA A N 1
ATOM 893 C CA . ALA A 1 108 ? -15.453 10.719 1.665 1 91.75 108 ALA A CA 1
ATOM 894 C C . ALA A 1 108 ? -15.461 11.5 0.355 1 91.75 108 ALA A C 1
ATOM 896 O O . ALA A 1 108 ? -14.578 11.32 -0.488 1 91.75 108 ALA A O 1
ATOM 897 N N . THR A 1 109 ? -16.578 12.18 0.135 1 91.69 109 THR A N 1
ATOM 898 C CA . THR A 1 109 ? -16.656 13.141 -0.965 1 91.69 109 THR A CA 1
ATOM 899 C C . THR A 1 109 ? -16.656 14.57 -0.439 1 91.69 109 THR A C 1
ATOM 901 O O . THR A 1 109 ? -17.453 14.914 0.429 1 91.69 109 THR A O 1
ATOM 904 N N . VAL A 1 110 ? -15.703 15.312 -0.884 1 94.25 110 VAL A N 1
ATOM 905 C CA . VAL A 1 110 ? -15.617 16.719 -0.518 1 94.25 110 VAL A CA 1
ATOM 906 C C . VAL A 1 110 ? -15.695 17.594 -1.773 1 94.25 110 VAL A C 1
ATOM 908 O O . VAL A 1 110 ? -14.812 17.531 -2.631 1 94.25 110 VAL A O 1
ATOM 911 N N . ASP A 1 111 ? -16.719 18.375 -1.886 1 92.25 111 ASP A N 1
ATOM 912 C CA . ASP A 1 111 ? -16.922 19.25 -3.037 1 92.25 111 ASP A CA 1
ATOM 913 C C . ASP A 1 111 ? -16.875 18.469 -4.344 1 92.25 111 ASP A C 1
ATOM 915 O O . ASP A 1 111 ? -16.219 18.875 -5.305 1 92.25 111 ASP A O 1
ATOM 919 N N . GLY A 1 112 ? -17.344 17.297 -4.336 1 89.94 112 GLY A N 1
ATOM 920 C CA . GLY A 1 112 ? -17.453 16.469 -5.523 1 89.94 112 GLY A CA 1
ATOM 921 C C . GLY A 1 112 ? -16.188 15.688 -5.832 1 89.94 112 GLY A C 1
ATOM 922 O O . GLY A 1 112 ? -16.109 15.008 -6.859 1 89.94 112 GLY A O 1
ATOM 923 N N . GLN A 1 113 ? -15.281 15.844 -4.969 1 92.56 113 GLN A N 1
ATOM 924 C CA . GLN A 1 113 ? -14.023 15.141 -5.18 1 92.56 113 GLN A CA 1
ATOM 925 C C . GLN A 1 113 ? -13.82 14.039 -4.141 1 92.56 113 GLN A C 1
ATOM 927 O O . GLN A 1 113 ? -14.305 14.148 -3.012 1 92.56 113 GLN A O 1
ATOM 932 N N . MET A 1 114 ? -13.094 12.977 -4.547 1 91.75 114 MET A N 1
ATOM 933 C CA . MET A 1 114 ? -12.758 11.906 -3.611 1 91.75 114 MET A CA 1
ATOM 934 C C . MET A 1 114 ? -11.758 12.391 -2.57 1 91.75 114 MET A C 1
ATOM 936 O O . MET A 1 114 ? -10.844 13.156 -2.889 1 91.75 114 MET A O 1
ATOM 940 N N . ALA A 1 115 ? -12.086 11.938 -1.32 1 94.25 115 ALA A N 1
ATOM 941 C CA . ALA A 1 115 ? -11.188 12.281 -0.22 1 94.25 115 ALA A CA 1
ATOM 942 C C . ALA A 1 115 ? -10.945 11.078 0.684 1 94.25 115 ALA A C 1
ATOM 944 O O . ALA A 1 115 ? -11.781 10.164 0.755 1 94.25 115 ALA A O 1
ATOM 945 N N . ILE A 1 116 ? -9.781 11.094 1.301 1 93.44 116 ILE A N 1
ATOM 946 C CA . ILE A 1 116 ? -9.453 10.078 2.303 1 93.44 116 ILE A CA 1
ATOM 947 C C . ILE A 1 116 ? -9.43 10.719 3.689 1 93.44 116 ILE A C 1
ATOM 949 O O . ILE A 1 116 ? -8.805 11.766 3.887 1 93.44 116 ILE A O 1
ATOM 953 N N . ASN A 1 117 ? -10.18 10.102 4.551 1 95.19 117 ASN A N 1
ATOM 954 C CA . ASN A 1 117 ? -10.109 10.477 5.961 1 95.19 117 ASN A CA 1
ATOM 955 C C . ASN A 1 117 ? -8.836 9.953 6.617 1 95.19 117 ASN A C 1
ATOM 957 O O . ASN A 1 117 ? -8.664 8.742 6.77 1 95.19 117 ASN A O 1
ATOM 961 N N . LEU A 1 118 ? -7.926 10.914 7.059 1 94.25 118 LEU A N 1
ATOM 962 C CA . LEU A 1 118 ? -6.633 10.508 7.605 1 94.25 118 LEU A CA 1
ATOM 963 C C . LEU A 1 118 ? -6.68 10.469 9.133 1 94.25 118 LEU A C 1
ATOM 965 O O . LEU A 1 118 ? -5.664 10.203 9.781 1 94.25 118 LEU A O 1
ATOM 969 N N . GLY A 1 119 ? -7.824 10.727 9.641 1 93.81 119 GLY A N 1
ATOM 970 C CA . GLY A 1 119 ? -7.984 10.641 11.078 1 93.81 119 GLY A CA 1
ATOM 971 C C . GLY A 1 119 ? -7.812 11.977 11.781 1 93.81 119 GLY A C 1
ATOM 972 O O . GLY A 1 119 ? -7.719 13.023 11.125 1 93.81 119 GLY A O 1
ATOM 973 N N . ALA A 1 120 ? -7.742 11.961 13.117 1 94.56 120 ALA A N 1
ATOM 974 C CA . ALA A 1 120 ? -7.746 13.172 13.945 1 94.56 120 ALA A CA 1
ATOM 975 C C . ALA A 1 120 ? -6.453 13.961 13.773 1 94.56 120 ALA A C 1
ATOM 977 O O . ALA A 1 120 ? -5.359 13.406 13.922 1 94.56 120 ALA A O 1
ATOM 978 N N . PHE A 1 121 ? -6.598 15.188 13.375 1 96.5 121 PHE A N 1
ATOM 979 C CA . PHE A 1 121 ? -5.473 16.109 13.367 1 96.5 121 PHE A CA 1
ATOM 980 C C . PHE A 1 121 ? -5.203 16.641 14.766 1 96.5 121 PHE A C 1
ATOM 982 O O . PHE A 1 121 ? -4.047 16.75 15.188 1 96.5 121 PHE A O 1
ATOM 989 N N . ASP A 1 122 ? -6.277 16.984 15.438 1 96.31 122 ASP A N 1
ATOM 990 C CA . ASP A 1 122 ? -6.281 17.328 16.859 1 96.31 122 ASP A CA 1
ATOM 991 C C . ASP A 1 122 ? -7.613 16.953 17.5 1 96.31 122 ASP A C 1
ATOM 993 O O . ASP A 1 122 ? -8.367 16.141 16.969 1 96.31 122 ASP A O 1
ATOM 997 N N . ALA A 1 123 ? -7.891 17.453 18.719 1 95.75 123 ALA A N 1
ATOM 998 C CA . ALA A 1 123 ? -9.07 17.062 19.484 1 95.75 123 ALA A CA 1
ATOM 999 C C . ALA A 1 123 ? -10.352 17.469 18.766 1 95.75 123 ALA A C 1
ATOM 1001 O O . ALA A 1 123 ? -11.406 16.859 18.969 1 95.75 123 ALA A O 1
ATOM 1002 N N . ASP A 1 124 ? -10.25 18.422 17.844 1 97.5 124 ASP A N 1
ATOM 1003 C CA . ASP A 1 124 ? -11.477 19.016 17.344 1 97.5 124 ASP A CA 1
ATOM 1004 C C . ASP A 1 124 ? -11.617 18.812 15.844 1 97.5 124 ASP A C 1
ATOM 1006 O O . ASP A 1 124 ? -12.7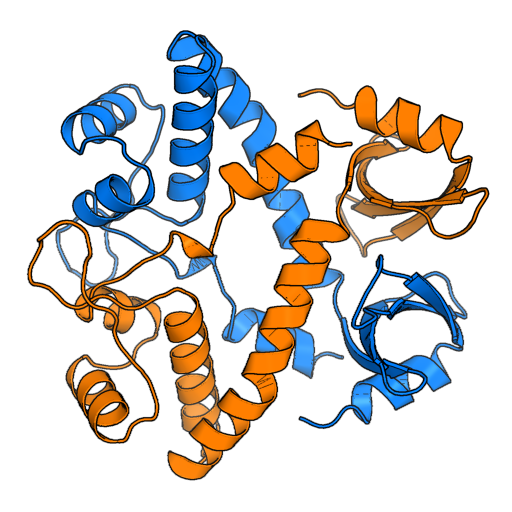03 19 15.281 1 97.5 124 ASP A O 1
ATOM 1010 N N . GLN A 1 125 ? -10.492 18.453 15.234 1 97.81 125 GLN A N 1
ATOM 1011 C CA . GLN A 1 125 ? -10.539 18.453 13.773 1 97.81 125 GLN A CA 1
ATOM 1012 C C . GLN A 1 125 ? -9.953 17.156 13.203 1 97.81 125 GLN A C 1
ATOM 1014 O O . GLN A 1 125 ? -9.07 16.547 13.812 1 97.81 125 GLN A O 1
ATOM 1019 N N . THR A 1 126 ? -10.477 16.797 12.078 1 97.06 126 THR A N 1
ATOM 1020 C CA . THR A 1 126 ? -10.039 15.641 11.305 1 97.06 126 THR A CA 1
ATOM 1021 C C . THR A 1 126 ? -9.375 16.078 10.008 1 97.06 126 THR A C 1
ATOM 1023 O O . THR A 1 126 ? -9.852 17.016 9.344 1 97.06 126 THR A O 1
ATOM 1026 N N . LEU A 1 127 ? -8.305 15.422 9.688 1 97.38 127 LEU A N 1
ATOM 1027 C CA . LEU A 1 127 ? -7.559 15.719 8.469 1 97.38 127 LEU A CA 1
ATOM 1028 C C . LEU A 1 127 ? -8.094 14.891 7.297 1 97.38 127 LEU A C 1
ATOM 1030 O O . LEU A 1 127 ? -8.211 13.672 7.395 1 97.38 127 LEU A O 1
ATOM 1034 N N . MET A 1 128 ? -8.367 15.641 6.191 1 97.06 128 MET A N 1
ATOM 1035 C CA . MET A 1 128 ? -8.797 14.984 4.961 1 97.06 128 MET A CA 1
ATOM 1036 C C . MET A 1 128 ? -7.809 15.234 3.832 1 97.06 128 MET A C 1
ATOM 1038 O O . MET A 1 128 ? -7.312 16.344 3.67 1 97.06 128 MET A O 1
ATOM 1042 N N . ALA A 1 129 ? -7.477 14.195 3.133 1 96.56 129 ALA A N 1
ATOM 1043 C CA . ALA A 1 129 ? -6.711 14.32 1.894 1 96.56 129 ALA A CA 1
ATOM 1044 C C . ALA A 1 129 ? -7.633 14.312 0.678 1 96.56 129 ALA A C 1
ATOM 1046 O O . ALA A 1 129 ? -8.211 13.273 0.334 1 96.56 129 ALA A O 1
ATOM 1047 N N . ILE A 1 130 ? -7.754 15.43 0.06 1 95.94 130 ILE A N 1
ATOM 1048 C CA . ILE A 1 130 ? -8.586 15.555 -1.129 1 95.94 130 ILE A CA 1
ATOM 1049 C C . ILE A 1 130 ? -7.766 15.227 -2.373 1 95.94 130 ILE A C 1
ATOM 1051 O O . ILE A 1 130 ? -6.652 15.727 -2.539 1 95.94 130 ILE A O 1
ATOM 1055 N N . LEU A 1 131 ? -8.289 14.359 -3.191 1 93.94 131 LEU A N 1
ATOM 1056 C CA . LEU A 1 131 ? -7.602 13.898 -4.395 1 93.94 131 LEU A CA 1
ATOM 1057 C C . LEU A 1 131 ? -8.305 14.422 -5.648 1 93.94 131 LEU A C 1
ATOM 1059 O O . LEU A 1 131 ? -9.102 13.711 -6.258 1 93.94 131 LEU A O 1
ATOM 1063 N N . PRO A 1 132 ? -7.879 15.602 -6.105 1 91.62 132 PRO A N 1
ATOM 1064 C CA . PRO A 1 132 ? -8.484 16.141 -7.324 1 91.62 132 PRO A CA 1
ATOM 1065 C C . PRO A 1 132 ? -8.156 15.305 -8.562 1 91.62 132 PRO A C 1
ATOM 1067 O O . PRO A 1 132 ? -7.184 14.547 -8.562 1 91.62 132 PRO A O 1
ATOM 1070 N N . GLU A 1 133 ? -9.016 15.445 -9.594 1 87.06 133 GLU A N 1
ATOM 1071 C CA . GLU A 1 133 ? -8.805 14.711 -10.836 1 87.06 133 GLU A CA 1
ATOM 1072 C C . GLU A 1 133 ? -7.445 15.055 -11.445 1 87.06 133 GLU A C 1
ATOM 1074 O O . GLU A 1 133 ? -6.777 14.188 -12.008 1 87.06 133 GLU A O 1
ATOM 1079 N N . SER A 1 134 ? -7.219 16.312 -11.32 1 87.38 134 SER A N 1
ATOM 1080 C CA . SER A 1 134 ? -5.914 16.781 -11.781 1 87.38 134 SER A CA 1
ATOM 1081 C C . SER A 1 134 ? -5.223 17.641 -10.719 1 87.38 134 SER A C 1
ATOM 1083 O O . SER A 1 134 ? -5.883 18.328 -9.945 1 87.38 134 SER A O 1
ATOM 1085 N N . GLY A 1 135 ? -3.977 17.469 -10.555 1 86.25 135 GLY A N 1
ATOM 1086 C CA . GLY A 1 135 ? -3.215 18.25 -9.594 1 86.25 135 GLY A CA 1
ATOM 1087 C C . GLY A 1 135 ? -2.807 17.453 -8.367 1 86.25 135 GLY A C 1
ATOM 1088 O O . GLY A 1 135 ? -3.059 16.25 -8.297 1 86.25 135 GLY A O 1
ATOM 1089 N N . PRO A 1 136 ? -2.238 18.141 -7.391 1 89.19 136 PRO A N 1
ATOM 1090 C CA . PRO A 1 136 ? -1.72 17.438 -6.207 1 89.19 136 PRO A CA 1
ATOM 1091 C C . PRO A 1 136 ? -2.783 17.234 -5.133 1 89.19 136 PRO A C 1
ATOM 1093 O O . PRO A 1 136 ? -3.85 17.859 -5.188 1 89.19 136 PRO A O 1
ATOM 1096 N N . THR A 1 137 ? -2.52 16.312 -4.246 1 94 137 THR A N 1
ATOM 1097 C CA . THR A 1 137 ? -3.357 16.125 -3.068 1 94 137 THR A CA 1
ATOM 1098 C C . THR A 1 137 ? -3.5 17.422 -2.287 1 94 137 THR A C 1
ATOM 1100 O O . THR A 1 137 ? -2.525 18.156 -2.107 1 94 137 THR A O 1
ATOM 1103 N N . GLN A 1 138 ? -4.715 17.688 -1.896 1 95.56 138 GLN A N 1
ATOM 1104 C CA . GLN A 1 138 ? -4.988 18.844 -1.043 1 95.56 138 GLN A CA 1
ATOM 1105 C C . GLN A 1 138 ? -5.453 18.406 0.342 1 95.56 138 GLN A C 1
ATOM 1107 O O . GLN A 1 138 ? -6.25 17.484 0.469 1 95.56 138 GLN A O 1
ATOM 1112 N N . TYR A 1 139 ? -4.93 19.109 1.321 1 97.12 139 TYR A N 1
ATOM 1113 C CA . TYR A 1 139 ? -5.297 18.766 2.689 1 97.12 139 TYR A CA 1
ATOM 1114 C C . TYR A 1 139 ? -6.242 19.812 3.281 1 97.12 139 TYR A C 1
ATOM 1116 O O . TYR A 1 139 ? -6.051 21.016 3.082 1 97.12 139 TYR A O 1
ATOM 1124 N N . ARG A 1 140 ? -7.246 19.328 3.994 1 97.62 140 ARG A N 1
ATOM 1125 C CA . ARG A 1 140 ? -8.203 20.203 4.664 1 97.62 140 ARG A CA 1
ATOM 1126 C C . ARG A 1 140 ? -8.602 19.641 6.023 1 97.62 140 ARG A C 1
ATOM 1128 O O . ARG A 1 140 ? -8.625 18.422 6.215 1 97.62 140 ARG A O 1
ATOM 1135 N N . LEU A 1 141 ? -8.859 20.5 6.887 1 98.12 141 LEU A N 1
ATOM 1136 C CA . LEU A 1 141 ? -9.352 20.125 8.211 1 98.12 141 LEU A CA 1
ATOM 1137 C C . LEU A 1 141 ? -10.859 20.328 8.312 1 98.12 141 LEU A C 1
ATOM 1139 O O . LEU A 1 141 ? -11.391 21.328 7.816 1 98.12 141 LEU A O 1
ATOM 1143 N N . PHE A 1 142 ? -11.523 19.422 8.867 1 97.94 142 PHE A N 1
ATOM 1144 C CA . PHE A 1 142 ? -12.953 19.5 9.141 1 97.94 142 PHE A CA 1
ATOM 1145 C C . PHE A 1 142 ? -13.242 19.219 10.609 1 97.94 142 PHE A C 1
ATOM 1147 O O . PHE A 1 142 ? -12.539 18.422 11.242 1 97.94 142 PHE A O 1
ATOM 1154 N N . PRO A 1 143 ? -14.344 19.875 11.094 1 98.12 143 PRO A N 1
ATOM 1155 C CA . PRO A 1 143 ? -14.773 19.438 12.422 1 98.12 143 PRO A CA 1
ATOM 1156 C C . PRO A 1 143 ? -15.031 17.938 12.492 1 98.12 143 PRO A C 1
ATOM 1158 O O . PRO A 1 143 ? -15.539 17.344 11.539 1 98.12 143 PRO A O 1
ATOM 1161 N N . ASN A 1 144 ? -14.602 17.281 13.617 1 96.31 144 ASN A N 1
ATOM 1162 C CA . ASN A 1 144 ? -14.656 15.836 13.766 1 96.31 144 ASN A CA 1
ATOM 1163 C C . ASN A 1 144 ? -16.031 15.281 13.398 1 96.31 144 ASN A C 1
ATOM 1165 O O . ASN A 1 144 ? -16.141 14.273 12.703 1 96.31 144 ASN A O 1
ATOM 1169 N N . ASP A 1 145 ? -17.078 15.945 13.82 1 95.56 145 ASP A N 1
ATOM 1170 C CA . ASP A 1 145 ? -18.422 15.461 13.57 1 95.56 145 ASP A CA 1
ATOM 1171 C C . ASP A 1 145 ? -18.75 15.508 12.078 1 95.56 145 ASP A C 1
ATOM 1173 O O . ASP A 1 145 ? -19.359 14.57 11.539 1 95.56 145 ASP A O 1
ATOM 1177 N N . GLU A 1 146 ? -18.375 16.531 11.477 1 96.19 146 GLU A N 1
ATOM 1178 C CA . GLU A 1 146 ? -18.609 16.672 10.039 1 96.19 146 GLU A CA 1
ATOM 1179 C C . GLU A 1 146 ? -17.828 15.617 9.258 1 96.19 146 GLU A C 1
ATOM 1181 O O . GLU A 1 146 ? -18.359 14.992 8.336 1 96.19 146 GLU A O 1
ATOM 1186 N N . ALA A 1 147 ? -16.562 15.445 9.586 1 95.38 147 ALA A N 1
ATOM 1187 C CA . ALA A 1 147 ? -15.711 14.461 8.922 1 95.38 147 ALA A CA 1
ATOM 1188 C C . ALA A 1 147 ? -16.281 13.055 9.07 1 95.38 147 ALA A C 1
ATOM 1190 O O . ALA A 1 147 ? -16.25 12.266 8.117 1 95.38 147 ALA A O 1
ATOM 1191 N N . GLN A 1 148 ? -16.719 12.758 10.227 1 91.75 148 GLN A N 1
ATOM 1192 C CA . GLN A 1 148 ? -17.297 11.445 10.477 1 91.75 148 GLN A CA 1
ATOM 1193 C C . GLN A 1 148 ? -18.547 11.227 9.609 1 91.75 148 GLN A C 1
ATOM 1195 O O . GLN A 1 148 ? -18.703 10.156 9.016 1 91.75 148 GLN A O 1
ATOM 1200 N N . ARG A 1 149 ? -19.375 12.227 9.516 1 93 149 ARG A N 1
ATOM 1201 C CA . ARG A 1 149 ? -20.578 12.141 8.695 1 93 149 ARG A CA 1
ATOM 1202 C C . ARG A 1 149 ? -20.234 11.93 7.23 1 93 149 ARG A C 1
ATOM 1204 O O . ARG A 1 149 ? -20.812 11.07 6.562 1 93 149 ARG A O 1
ATOM 1211 N N . MET A 1 150 ? -19.281 12.672 6.77 1 91.75 150 MET A N 1
ATOM 1212 C CA . MET A 1 150 ? -18.875 12.586 5.375 1 91.75 150 MET A CA 1
ATOM 1213 C C . MET A 1 150 ? -18.281 11.211 5.066 1 91.75 150 MET A C 1
ATOM 1215 O O . MET A 1 150 ? -18.484 10.68 3.973 1 91.75 150 MET A O 1
ATOM 1219 N N . THR A 1 151 ? -17.547 10.648 5.992 1 90.56 151 THR A N 1
ATOM 1220 C CA . THR A 1 151 ? -16.891 9.359 5.805 1 90.56 151 THR A CA 1
ATOM 1221 C C . THR A 1 151 ? -17.906 8.227 5.824 1 90.56 151 THR A C 1
ATOM 1223 O O . THR A 1 151 ? -17.797 7.27 5.051 1 90.56 151 THR A O 1
ATOM 1226 N N . GLN A 1 152 ? -18.797 8.375 6.641 1 82.19 152 GLN A N 1
ATOM 1227 C CA . GLN A 1 152 ? -19.828 7.344 6.762 1 82.19 152 GLN A CA 1
ATOM 1228 C C . GLN A 1 152 ? -20.781 7.371 5.57 1 82.19 152 GLN A C 1
ATOM 1230 O O . GLN A 1 152 ? -21.344 6.34 5.191 1 82.19 152 GLN A O 1
ATOM 1235 N N . ALA A 1 153 ? -21 8.656 5.086 1 71.06 153 ALA A N 1
ATOM 1236 C CA . ALA A 1 153 ? -21.953 8.844 4.004 1 71.06 153 ALA A CA 1
ATOM 1237 C C . ALA A 1 153 ? -21.375 8.398 2.666 1 71.06 153 ALA A C 1
ATOM 1239 O O . ALA A 1 153 ? -22.094 8.289 1.672 1 71.06 153 ALA A O 1
ATOM 1240 N N . ALA A 1 154 ? -20.094 8.234 2.652 1 65.12 154 ALA A N 1
ATOM 1241 C CA . ALA A 1 154 ? -19.484 7.934 1.359 1 65.12 154 ALA A CA 1
ATOM 1242 C C . ALA A 1 154 ? -20.062 6.652 0.767 1 65.12 154 ALA A C 1
ATOM 1244 O O . ALA A 1 154 ? -20.25 5.66 1.476 1 65.12 154 ALA A O 1
ATOM 1245 N N . PRO A 1 155 ? -20.484 6.973 -0.525 1 56.44 155 PRO A N 1
ATOM 1246 C CA . PRO A 1 155 ? -21.156 5.812 -1.134 1 56.44 155 PRO A CA 1
ATOM 1247 C C . PRO A 1 155 ? -20.266 4.574 -1.158 1 56.44 155 PRO A C 1
ATOM 1249 O O . PRO A 1 155 ? -19.031 4.691 -1.267 1 56.44 155 PRO A O 1
ATOM 1252 N N . ASN A 1 156 ? -20.656 3.42 -0.63 1 50.84 156 ASN A N 1
ATOM 1253 C CA . ASN A 1 156 ? -20.031 2.107 -0.748 1 50.84 156 ASN A CA 1
ATOM 1254 C C . ASN A 1 156 ? -19.625 1.806 -2.188 1 50.84 156 ASN A C 1
ATOM 1256 O O . ASN A 1 156 ? -20.281 2.254 -3.129 1 50.84 156 ASN A O 1
ATOM 1260 N N . MET B 1 1 ? 13.062 14.891 -2.73 1 52.38 1 MET B N 1
ATOM 1261 C CA . MET B 1 1 ? 11.641 14.602 -2.893 1 52.38 1 MET B CA 1
ATOM 1262 C C . MET B 1 1 ? 11.406 13.633 -4.043 1 52.38 1 MET B C 1
ATOM 1264 O O . MET B 1 1 ? 10.703 12.633 -3.885 1 52.38 1 MET B O 1
ATOM 1268 N N . ALA B 1 2 ? 12.102 14.016 -5.152 1 56.56 2 ALA B N 1
ATOM 1269 C CA . ALA B 1 2 ? 12 13.273 -6.406 1 56.56 2 ALA B CA 1
ATOM 1270 C C . ALA B 1 2 ? 12.578 11.875 -6.266 1 56.56 2 ALA B C 1
ATOM 1272 O O . ALA B 1 2 ? 12.031 10.914 -6.812 1 56.56 2 ALA B O 1
ATOM 1273 N N . GLU B 1 3 ? 13.477 11.836 -5.16 1 66.88 3 GLU B N 1
ATOM 1274 C CA . GLU B 1 3 ? 14.203 10.57 -5.113 1 66.88 3 GLU B CA 1
ATOM 1275 C C . GLU B 1 3 ? 13.391 9.492 -4.414 1 66.88 3 GLU B C 1
ATOM 1277 O O . GLU B 1 3 ? 13.359 8.344 -4.855 1 66.88 3 GLU B O 1
ATOM 1282 N N . PHE B 1 4 ? 12.633 9.961 -3.428 1 69.06 4 PHE B N 1
ATOM 1283 C CA . PHE B 1 4 ? 11.805 9.023 -2.678 1 69.06 4 PHE B CA 1
ATOM 1284 C C . PHE B 1 4 ? 10.664 8.492 -3.539 1 69.06 4 PHE B C 1
ATOM 1286 O O . PHE B 1 4 ? 10.43 7.285 -3.59 1 69.06 4 PHE B O 1
ATOM 1293 N N . THR B 1 5 ? 10.031 9.422 -4.164 1 68.5 5 THR B N 1
ATOM 1294 C CA . THR B 1 5 ? 8.906 9.031 -5.004 1 68.5 5 THR B CA 1
ATOM 1295 C C . THR B 1 5 ? 9.359 8.086 -6.113 1 68.5 5 THR B C 1
ATOM 1297 O O . THR B 1 5 ? 8.68 7.109 -6.426 1 68.5 5 THR B O 1
ATOM 1300 N N . ASN B 1 6 ? 10.516 8.328 -6.562 1 72.25 6 ASN B N 1
ATOM 1301 C CA . ASN B 1 6 ? 11.07 7.465 -7.594 1 72.25 6 ASN B CA 1
ATOM 1302 C C . ASN B 1 6 ? 11.391 6.078 -7.051 1 72.25 6 ASN B C 1
ATOM 1304 O O . ASN B 1 6 ? 11.117 5.07 -7.703 1 72.25 6 ASN B O 1
ATOM 1308 N N . GLU B 1 7 ? 11.906 6.117 -5.867 1 73.81 7 GLU B N 1
ATOM 1309 C CA . GLU B 1 7 ? 12.234 4.852 -5.223 1 73.81 7 GLU B CA 1
ATOM 1310 C C . GLU B 1 7 ? 10.977 4.023 -4.957 1 73.81 7 GLU B C 1
ATOM 1312 O O . GLU B 1 7 ? 10.953 2.824 -5.23 1 73.81 7 GLU B O 1
ATOM 1317 N N . MET B 1 8 ? 10.016 4.738 -4.477 1 74.62 8 MET B N 1
ATOM 1318 C CA . MET B 1 8 ? 8.75 4.062 -4.195 1 74.62 8 MET B CA 1
ATOM 1319 C C . MET B 1 8 ? 8.172 3.449 -5.465 1 74.62 8 MET B C 1
ATOM 1321 O O . MET B 1 8 ? 7.699 2.311 -5.449 1 74.62 8 MET B O 1
ATOM 1325 N N . ARG B 1 9 ? 8.258 4.227 -6.512 1 72.06 9 ARG B N 1
ATOM 1326 C CA . ARG B 1 9 ? 7.727 3.76 -7.789 1 72.06 9 ARG B CA 1
ATOM 1327 C C . ARG B 1 9 ? 8.508 2.557 -8.297 1 72.06 9 ARG B C 1
ATOM 1329 O O . ARG B 1 9 ? 7.934 1.634 -8.875 1 72.06 9 ARG B O 1
ATOM 1336 N N . LYS B 1 10 ? 9.727 2.611 -7.945 1 70.69 10 LYS B N 1
ATOM 1337 C CA . LYS B 1 10 ? 10.586 1.557 -8.469 1 70.69 10 LYS B CA 1
ATOM 1338 C C . LYS B 1 10 ? 10.562 0.329 -7.562 1 70.69 10 LYS B C 1
ATOM 1340 O O . LYS B 1 10 ? 10.523 -0.805 -8.039 1 70.69 10 LYS B O 1
ATOM 1345 N N . PHE B 1 11 ? 10.516 0.622 -6.215 1 71.38 11 PHE B N 1
ATOM 1346 C CA . PHE B 1 11 ? 10.648 -0.469 -5.258 1 71.38 11 PHE B CA 1
ATOM 1347 C C . PHE B 1 11 ? 9.289 -1.084 -4.941 1 71.38 11 PHE B C 1
ATOM 1349 O O . PHE B 1 11 ? 9.203 -2.27 -4.617 1 71.38 11 PHE B O 1
ATOM 1356 N N . PHE B 1 12 ? 8.32 -0.226 -5.02 1 71.81 12 PHE B N 1
ATOM 1357 C CA . PHE B 1 12 ? 7 -0.65 -4.574 1 71.81 12 PHE B CA 1
ATOM 1358 C C . PHE B 1 12 ? 5.988 -0.545 -5.707 1 71.81 12 PHE B C 1
ATOM 1360 O O . PHE B 1 12 ? 4.898 0.004 -5.527 1 71.81 12 PHE B O 1
ATOM 1367 N N . ASP B 1 13 ? 6.395 -1.057 -6.785 1 77.12 13 ASP B N 1
ATOM 1368 C CA . ASP B 1 13 ? 5.461 -0.992 -7.902 1 77.12 13 ASP B CA 1
ATOM 1369 C C . ASP B 1 13 ? 4.492 -2.17 -7.875 1 77.12 13 ASP B C 1
ATOM 1371 O O . ASP B 1 13 ? 4.754 -3.213 -8.477 1 77.12 13 ASP B O 1
ATOM 1375 N N . ILE B 1 14 ? 3.406 -1.957 -7.273 1 79.06 14 ILE B N 1
ATOM 1376 C CA . ILE B 1 14 ? 2.424 -3.023 -7.109 1 79.06 14 ILE B CA 1
ATOM 1377 C C . ILE B 1 14 ? 1.904 -3.461 -8.477 1 79.06 14 ILE B C 1
ATOM 1379 O O . ILE B 1 14 ? 1.3 -4.527 -8.609 1 79.06 14 ILE B O 1
ATOM 1383 N N . GLN B 1 15 ? 2.09 -2.639 -9.438 1 79.88 15 GLN B N 1
ATOM 1384 C CA . GLN B 1 15 ? 1.634 -2.98 -10.781 1 79.88 15 GLN B CA 1
ATOM 1385 C C . GLN B 1 15 ? 2.473 -4.105 -11.383 1 79.88 15 GLN B C 1
ATOM 1387 O O . GLN B 1 15 ? 2.084 -4.719 -12.375 1 79.88 15 GLN B O 1
ATOM 1392 N N . ARG B 1 16 ? 3.6 -4.422 -10.805 1 85.94 16 ARG B N 1
ATOM 1393 C CA . ARG B 1 16 ? 4.484 -5.477 -11.289 1 85.94 16 ARG B CA 1
ATOM 1394 C C . ARG B 1 16 ? 4.074 -6.836 -10.742 1 85.94 16 ARG B C 1
ATOM 1396 O O . ARG B 1 16 ? 4.551 -7.871 -11.211 1 85.94 16 ARG B O 1
ATOM 1403 N N . LEU B 1 17 ? 3.172 -6.801 -9.766 1 88.75 17 LEU B N 1
ATOM 1404 C CA . LEU B 1 17 ? 2.77 -8.047 -9.117 1 88.75 17 LEU B CA 1
ATOM 1405 C C . LEU B 1 17 ? 1.836 -8.844 -10.023 1 88.75 17 LEU B C 1
ATOM 1407 O O . LEU B 1 17 ? 0.775 -8.359 -10.414 1 88.75 17 LEU B O 1
ATOM 1411 N N . VAL B 1 18 ? 2.213 -10.078 -10.344 1 87.5 18 VAL B N 1
ATOM 1412 C CA . VAL B 1 18 ? 1.387 -10.992 -11.125 1 87.5 18 VAL B CA 1
ATOM 1413 C C . VAL B 1 18 ? 1.429 -12.391 -10.508 1 87.5 18 VAL B C 1
ATOM 1415 O O . VAL B 1 18 ? 2.453 -12.805 -9.961 1 87.5 18 VAL B O 1
ATOM 1418 N N . PHE B 1 19 ? 0.313 -13.086 -10.664 1 86.94 19 PHE B N 1
ATOM 1419 C CA . PHE B 1 19 ? 0.099 -14.383 -10.039 1 86.94 19 PHE B CA 1
ATOM 1420 C C . PHE B 1 19 ? -0.552 -15.352 -11.008 1 86.94 19 PHE B C 1
ATOM 1422 O O . PHE B 1 19 ? -1.394 -14.961 -11.82 1 86.94 19 PHE B O 1
ATOM 1429 N N . ARG B 1 20 ? -0.144 -16.594 -10.828 1 88.62 20 ARG B N 1
ATOM 1430 C CA . ARG B 1 20 ? -0.93 -17.625 -11.5 1 88.62 20 ARG B CA 1
ATOM 1431 C C . ARG B 1 20 ? -2.186 -17.953 -10.711 1 88.62 20 ARG B C 1
ATOM 1433 O O . ARG B 1 20 ? -2.371 -17.469 -9.594 1 88.62 20 ARG B O 1
ATOM 1440 N N . ILE B 1 21 ? -2.969 -18.719 -11.336 1 91.5 21 ILE B N 1
ATOM 1441 C CA . ILE B 1 21 ? -4.27 -19 -10.734 1 91.5 21 ILE B CA 1
ATOM 1442 C C . ILE B 1 21 ? -4.078 -19.766 -9.422 1 91.5 21 ILE B C 1
ATOM 1444 O O . ILE B 1 21 ? -4.844 -19.578 -8.477 1 91.5 21 ILE B O 1
ATOM 1448 N N . GLY B 1 22 ? -3.08 -20.625 -9.383 1 89.06 22 GLY B N 1
ATOM 1449 C CA . GLY B 1 22 ? -2.818 -21.391 -8.164 1 89.06 22 GLY B CA 1
ATOM 1450 C C . GLY B 1 22 ? -2.436 -20.516 -6.988 1 89.06 22 GLY B C 1
ATOM 1451 O O . GLY B 1 22 ? -2.912 -20.719 -5.871 1 89.06 22 GLY B O 1
ATOM 1452 N N . GLU B 1 23 ? -1.611 -19.531 -7.258 1 88.5 23 GLU B N 1
ATOM 1453 C CA . GLU B 1 23 ? -1.189 -18.594 -6.219 1 88.5 23 GLU B CA 1
ATOM 1454 C C . GLU B 1 23 ? -2.352 -17.719 -5.754 1 88.5 23 GLU B C 1
ATOM 1456 O O . GLU B 1 23 ? -2.533 -17.5 -4.555 1 88.5 23 GLU B O 1
ATOM 1461 N N . LEU B 1 24 ? -3.07 -17.25 -6.723 1 92.31 24 LEU B N 1
ATOM 1462 C CA . LEU B 1 24 ? -4.242 -16.453 -6.391 1 92.31 24 LEU B CA 1
ATOM 1463 C C . LEU B 1 24 ? -5.199 -17.234 -5.496 1 92.31 24 LEU B C 1
ATOM 1465 O O . LEU B 1 24 ? -5.727 -16.688 -4.52 1 92.31 24 LEU B O 1
ATOM 1469 N N . SER B 1 25 ? -5.348 -18.453 -5.832 1 93.88 25 SER B N 1
ATOM 1470 C CA . SER B 1 25 ? -6.207 -19.328 -5.047 1 93.88 25 SER B CA 1
ATOM 1471 C C . SER B 1 25 ? -5.707 -19.453 -3.611 1 93.88 25 SER B C 1
ATOM 1473 O O . SER B 1 25 ? -6.469 -19.25 -2.666 1 93.88 25 SER B O 1
ATOM 1475 N N . ALA B 1 26 ? -4.504 -19.703 -3.482 1 88.12 26 ALA B N 1
ATOM 1476 C CA . ALA B 1 26 ? -3.906 -19.922 -2.168 1 88.12 26 ALA B CA 1
ATOM 1477 C C . ALA B 1 26 ? -3.98 -18.656 -1.316 1 88.12 26 ALA B C 1
ATOM 1479 O O . ALA B 1 26 ? -4.281 -18.719 -0.122 1 88.12 26 ALA B O 1
ATOM 1480 N N . MET B 1 27 ? -3.781 -17.516 -1.929 1 90.75 27 MET B N 1
ATOM 1481 C CA . MET B 1 27 ? -3.691 -16.25 -1.21 1 90.75 27 MET B CA 1
ATOM 1482 C C . MET B 1 27 ? -5.074 -15.758 -0.806 1 90.75 27 MET B C 1
ATOM 1484 O O . MET B 1 27 ? -5.211 -14.984 0.143 1 90.75 27 MET B O 1
ATOM 1488 N N . THR B 1 28 ? -6.129 -16.156 -1.505 1 93.62 28 THR B N 1
ATOM 1489 C CA . THR B 1 28 ? -7.441 -15.555 -1.294 1 93.62 28 THR B CA 1
ATOM 1490 C C . THR B 1 28 ? -8.398 -16.562 -0.667 1 93.62 28 THR B C 1
ATOM 1492 O O . THR B 1 28 ? -9.516 -16.203 -0.288 1 93.62 28 THR B O 1
ATOM 1495 N N . ASP B 1 29 ? -8.008 -17.797 -0.633 1 92.81 29 ASP B N 1
ATOM 1496 C CA . ASP B 1 29 ? -8.844 -18.875 -0.122 1 92.81 29 ASP B CA 1
ATOM 1497 C C . ASP B 1 29 ? -10.07 -19.078 -1.006 1 92.81 29 ASP B C 1
ATOM 1499 O O . ASP B 1 29 ? -11.18 -19.281 -0.502 1 92.81 29 ASP B O 1
ATOM 1503 N N . VAL B 1 30 ? -9.906 -18.828 -2.264 1 96.25 30 VAL B N 1
ATOM 1504 C CA . VAL B 1 30 ? -10.891 -19.125 -3.305 1 96.25 30 VAL B CA 1
ATOM 1505 C C . VAL B 1 30 ? -10.328 -20.188 -4.246 1 96.25 30 VAL B C 1
ATOM 1507 O O . VAL B 1 30 ? -9.203 -20.062 -4.742 1 96.25 30 VAL B O 1
ATOM 1510 N N . SER B 1 31 ? -11.016 -21.219 -4.438 1 96.88 31 SER B N 1
ATOM 1511 C CA . SER B 1 31 ? -10.508 -22.328 -5.238 1 96.88 31 SER B CA 1
ATOM 1512 C C . SER B 1 31 ? -10.242 -21.891 -6.68 1 96.88 31 SER B C 1
ATOM 1514 O O . SER B 1 31 ? -10.906 -21 -7.195 1 96.88 31 SER B O 1
ATOM 1516 N N . ALA B 1 32 ? -9.32 -22.594 -7.336 1 96.12 32 ALA B N 1
ATOM 1517 C CA . ALA B 1 32 ? -9.047 -22.344 -8.75 1 96.12 32 ALA B CA 1
ATOM 1518 C C . ALA B 1 32 ? -10.312 -22.5 -9.586 1 96.12 32 ALA B C 1
ATOM 1520 O O . ALA B 1 32 ? -10.531 -21.75 -10.539 1 96.12 32 ALA B O 1
ATOM 1521 N N . ARG B 1 33 ? -11.117 -23.453 -9.219 1 97.69 33 ARG B N 1
ATOM 1522 C CA . ARG B 1 33 ? -12.367 -23.688 -9.93 1 97.69 33 ARG B CA 1
ATOM 1523 C C . ARG B 1 33 ? -13.297 -22.484 -9.82 1 97.69 33 ARG B C 1
ATOM 1525 O O . ARG B 1 33 ? -13.875 -22.047 -10.82 1 97.69 33 ARG B O 1
ATOM 1532 N N . GLN B 1 34 ? -13.414 -21.953 -8.688 1 97.94 34 GLN B N 1
ATOM 1533 C CA . GLN B 1 34 ? -14.25 -20.781 -8.477 1 97.94 34 GLN B CA 1
ATOM 1534 C C . GLN B 1 34 ? -13.695 -19.578 -9.242 1 97.94 34 GLN B C 1
ATOM 1536 O O . GLN B 1 34 ? -14.461 -18.812 -9.844 1 97.94 34 GLN B O 1
ATOM 1541 N N . LEU B 1 35 ? -12.414 -19.438 -9.188 1 97.69 35 LEU B N 1
ATOM 1542 C CA . LEU B 1 35 ? -11.773 -18.328 -9.883 1 97.69 35 LEU B CA 1
ATOM 1543 C C . LEU B 1 35 ? -12.031 -18.406 -11.383 1 97.69 35 LEU B C 1
ATOM 1545 O O . LEU B 1 35 ? -12.305 -17.375 -12.023 1 97.69 35 LEU B O 1
ATOM 1549 N N . ARG B 1 36 ? -11.914 -19.562 -11.898 1 96.88 36 ARG B N 1
ATOM 1550 C CA . ARG B 1 36 ? -12.195 -19.75 -13.32 1 96.88 36 ARG B CA 1
ATOM 1551 C C . ARG B 1 36 ? -13.656 -19.438 -13.633 1 96.88 36 ARG B C 1
ATOM 1553 O O . ARG B 1 36 ? -13.969 -18.844 -14.672 1 96.88 36 ARG B O 1
ATOM 1560 N N . TYR B 1 37 ? -14.5 -19.891 -12.742 1 97.69 37 TYR B N 1
ATOM 1561 C CA . TYR B 1 37 ? -15.914 -19.578 -12.898 1 97.69 37 TYR B CA 1
ATOM 1562 C C . TYR B 1 37 ? -16.156 -18.078 -12.883 1 97.69 37 TYR B C 1
ATOM 1564 O O . TYR B 1 37 ? -16.906 -17.547 -13.711 1 97.69 37 TYR B O 1
ATOM 1572 N N . TRP B 1 38 ? -15.516 -17.375 -11.906 1 97.56 38 TRP B N 1
ATOM 1573 C CA . TRP B 1 38 ? -15.656 -15.93 -11.805 1 97.56 38 TRP B CA 1
ATOM 1574 C C . TRP B 1 38 ? -15.141 -15.242 -13.062 1 97.56 38 TRP B C 1
ATOM 1576 O O . TRP B 1 38 ? -15.688 -14.219 -13.492 1 97.56 38 TRP B O 1
ATOM 1586 N N . GLU B 1 39 ? -14.047 -15.789 -13.586 1 95.81 39 GLU B N 1
ATOM 1587 C CA . GLU B 1 39 ? -13.5 -15.25 -14.828 1 95.81 39 GLU B CA 1
ATOM 1588 C C . GLU B 1 39 ? -14.469 -15.453 -15.992 1 95.81 39 GLU B C 1
ATOM 1590 O O . GLU B 1 39 ? -14.695 -14.531 -16.781 1 95.81 39 GLU B O 1
ATOM 1595 N N . LYS B 1 40 ? -14.992 -16.594 -16.125 1 96.31 40 LYS B N 1
ATOM 1596 C CA . LYS B 1 40 ? -15.977 -16.891 -17.172 1 96.31 40 LYS B CA 1
ATOM 1597 C C . LYS B 1 40 ? -17.172 -15.953 -17.078 1 96.31 40 LYS B C 1
ATOM 1599 O O . LYS B 1 40 ? -17.719 -15.539 -18.109 1 96.31 40 LYS B O 1
ATOM 1604 N N . LYS B 1 41 ? -17.547 -15.578 -15.883 1 96.5 41 LYS B N 1
ATOM 1605 C CA . LYS B 1 41 ? -18.688 -14.688 -15.648 1 96.5 41 LYS B CA 1
ATOM 1606 C C . LYS B 1 41 ? -18.297 -13.227 -15.852 1 96.5 41 LYS B C 1
ATOM 1608 O O . LYS B 1 41 ? -19.141 -12.336 -15.742 1 96.5 41 LYS B O 1
ATOM 1613 N N . GLY B 1 42 ? -17.062 -12.969 -16.016 1 94.94 42 GLY B N 1
ATOM 1614 C CA . GLY B 1 42 ? -16.594 -11.617 -16.266 1 94.94 42 GLY B CA 1
ATOM 1615 C C . GLY B 1 42 ? -16.391 -10.812 -14.992 1 94.94 42 GLY B C 1
ATOM 1616 O O . GLY B 1 42 ? -16.312 -9.586 -15.031 1 94.94 42 GLY B O 1
ATOM 1617 N N . LEU B 1 43 ? -16.359 -11.539 -13.883 1 95.12 43 LEU B N 1
ATOM 1618 C CA . LEU B 1 43 ? -16.219 -10.867 -12.602 1 95.12 43 LEU B CA 1
ATOM 1619 C C . LEU B 1 43 ? -14.75 -10.516 -12.336 1 95.12 43 LEU B C 1
ATOM 1621 O O . LEU B 1 43 ? -14.461 -9.562 -11.609 1 95.12 43 LEU B O 1
ATOM 1625 N N . ILE B 1 44 ? -13.812 -11.336 -12.859 1 95 44 ILE B N 1
ATOM 1626 C CA . ILE B 1 44 ? -12.375 -11.078 -12.805 1 95 44 ILE B CA 1
ATOM 1627 C C . ILE B 1 44 ? -11.75 -11.367 -14.172 1 95 44 ILE B C 1
ATOM 1629 O O . ILE B 1 44 ? -12.398 -11.945 -15.047 1 95 44 ILE B O 1
ATOM 1633 N N . ALA B 1 45 ? -10.555 -10.836 -14.305 1 92.62 45 ALA B N 1
ATOM 1634 C CA . ALA B 1 45 ? -9.914 -11.008 -15.609 1 92.62 45 ALA B CA 1
ATOM 1635 C C . ALA B 1 45 ? -8.438 -11.359 -15.445 1 92.62 45 ALA B C 1
ATOM 1637 O O . ALA B 1 45 ? -7.77 -10.852 -14.547 1 92.62 45 ALA B O 1
ATOM 1638 N N . SER B 1 46 ? -7.93 -12.195 -16.328 1 92.31 46 SER B N 1
ATOM 1639 C CA . SER B 1 46 ? -6.512 -12.523 -16.422 1 92.31 46 SER B CA 1
ATOM 1640 C C . SER B 1 46 ? -5.84 -11.766 -17.562 1 92.31 46 SER B C 1
ATOM 1642 O O . SER B 1 46 ? -6.516 -11.148 -18.391 1 92.31 46 SER B O 1
ATOM 1644 N N . GLN B 1 47 ? -4.586 -11.664 -17.422 1 85.25 47 GLN B N 1
ATOM 1645 C CA . GLN B 1 47 ? -3.791 -11.047 -18.469 1 85.25 47 GLN B CA 1
ATOM 1646 C C . GLN B 1 47 ? -2.812 -12.047 -19.078 1 85.25 47 GLN B C 1
ATOM 1648 O O . GLN B 1 47 ? -2.348 -12.961 -18.391 1 85.25 47 GLN B O 1
ATOM 1653 N N . ALA B 1 48 ? -2.656 -11.859 -20.422 1 75.12 48 ALA B N 1
ATOM 1654 C CA . ALA B 1 48 ? -1.645 -12.68 -21.094 1 75.12 48 ALA B CA 1
ATOM 1655 C C . ALA B 1 48 ? -0.238 -12.258 -20.672 1 75.12 48 ALA B C 1
ATOM 1657 O O . ALA B 1 48 ? 0.005 -11.078 -20.391 1 75.12 48 ALA B O 1
ATOM 1658 N N . ARG B 1 49 ? 0.61 -13.305 -20.453 1 69.06 49 ARG B N 1
ATOM 1659 C CA . ARG B 1 49 ? 1.986 -12.984 -20.078 1 69.06 49 ARG B CA 1
ATOM 1660 C C . ARG B 1 49 ? 2.762 -12.453 -21.281 1 69.06 49 ARG B C 1
ATOM 1662 O O . ARG B 1 49 ? 2.568 -12.914 -22.406 1 69.06 49 ARG B O 1
ATOM 1669 N N . GLU B 1 50 ? 3.414 -11.359 -20.953 1 60.72 50 GLU B N 1
ATOM 1670 C CA . GLU B 1 50 ? 4.234 -10.805 -22.016 1 60.72 50 GLU B CA 1
ATOM 1671 C C . GLU B 1 50 ? 5.488 -11.641 -22.25 1 60.72 50 GLU B C 1
ATOM 1673 O O . GLU B 1 50 ? 6.121 -11.555 -23.297 1 60.72 50 GLU B O 1
ATOM 1678 N N . ASP B 1 51 ? 5.957 -12.32 -21.312 1 56.84 51 ASP B N 1
ATOM 1679 C CA . ASP B 1 51 ? 7.27 -12.945 -21.422 1 56.84 51 ASP B CA 1
ATOM 1680 C C . ASP B 1 51 ? 7.207 -14.219 -22.25 1 56.84 51 ASP B C 1
ATOM 1682 O O . ASP B 1 51 ? 8.164 -15 -22.281 1 56.84 51 ASP B O 1
ATOM 1686 N N . GLY B 1 52 ? 6.184 -14.328 -22.984 1 55.88 52 GLY B N 1
ATOM 1687 C CA . GLY B 1 52 ? 6.121 -15.5 -23.844 1 55.88 52 GLY B CA 1
ATOM 1688 C C . GLY B 1 52 ? 5.633 -16.75 -23.125 1 55.88 52 GLY B C 1
ATOM 1689 O O . GLY B 1 52 ? 5.461 -17.797 -23.75 1 55.88 52 GLY B O 1
ATOM 1690 N N . GLN B 1 53 ? 5.691 -16.516 -21.875 1 59.16 53 GLN B N 1
ATOM 1691 C CA . GLN B 1 53 ? 5.156 -17.688 -21.172 1 59.16 53 GLN B CA 1
ATOM 1692 C C . GLN B 1 53 ? 3.641 -17.766 -21.328 1 59.16 53 GLN B C 1
ATOM 1694 O O . GLN B 1 53 ? 2.969 -16.75 -21.484 1 59.16 53 GLN B O 1
ATOM 1699 N N . GLN B 1 54 ? 3.133 -18.906 -21.625 1 60.03 54 GLN B N 1
ATOM 1700 C CA . GLN B 1 54 ? 1.772 -19.219 -22.047 1 60.03 54 GLN B CA 1
ATOM 1701 C C . GLN B 1 54 ? 0.778 -19.016 -20.906 1 60.03 54 GLN B C 1
ATOM 1703 O O . GLN B 1 54 ? -0.421 -18.859 -21.141 1 60.03 54 GLN B O 1
ATOM 1708 N N . ALA B 1 55 ? 1.304 -18.969 -19.656 1 71.94 55 ALA B N 1
ATOM 1709 C CA . ALA B 1 55 ? 0.266 -19.078 -18.625 1 71.94 55 ALA B CA 1
ATOM 1710 C C . ALA B 1 55 ? -0.325 -17.703 -18.312 1 71.94 55 ALA B C 1
ATOM 1712 O O . ALA B 1 55 ? 0.405 -16.719 -18.203 1 71.94 55 ALA B O 1
ATOM 1713 N N . ARG B 1 56 ? -1.663 -17.672 -18.312 1 84.19 56 ARG B N 1
ATOM 1714 C CA . ARG B 1 56 ? -2.391 -16.469 -17.906 1 84.19 56 ARG B CA 1
ATOM 1715 C C . ARG B 1 56 ? -2.043 -16.078 -16.469 1 84.19 56 ARG B C 1
ATOM 1717 O O . ARG B 1 56 ? -1.759 -16.953 -15.641 1 84.19 56 ARG B O 1
ATOM 1724 N N . VAL B 1 57 ? -1.93 -14.836 -16.266 1 90.75 57 VAL B N 1
ATOM 1725 C CA . VAL B 1 57 ? -1.604 -14.359 -14.914 1 90.75 57 VAL B CA 1
ATOM 1726 C C . VAL B 1 57 ? -2.633 -13.328 -14.469 1 90.75 57 VAL B C 1
ATOM 1728 O O . VAL B 1 57 ? -3.385 -12.797 -15.289 1 90.75 57 VAL B O 1
ATOM 1731 N N . TYR B 1 58 ? -2.693 -13.164 -13.203 1 92.56 58 TYR B N 1
ATOM 1732 C CA . TYR B 1 58 ? -3.578 -12.195 -12.562 1 92.56 58 TYR B CA 1
ATOM 1733 C C . TYR B 1 58 ? -2.777 -11.094 -11.875 1 92.56 58 TYR B C 1
ATOM 1735 O O . TYR B 1 58 ? -1.723 -11.359 -11.297 1 92.56 58 TYR B O 1
ATOM 1743 N N . THR B 1 59 ? -3.359 -9.891 -11.93 1 90.94 59 THR B N 1
ATOM 1744 C CA . THR B 1 59 ? -2.672 -8.734 -11.375 1 90.94 59 THR B CA 1
ATOM 1745 C C . THR B 1 59 ? -3.029 -8.539 -9.906 1 90.94 59 THR B C 1
ATOM 1747 O O . THR B 1 59 ? -3.9 -9.234 -9.375 1 90.94 59 THR B O 1
ATOM 1750 N N . PHE B 1 60 ? -2.346 -7.598 -9.266 1 89.44 60 PHE B N 1
ATOM 1751 C CA . PHE B 1 60 ? -2.674 -7.211 -7.895 1 89.44 60 PHE B CA 1
ATOM 1752 C C . PHE B 1 60 ? -4.102 -6.68 -7.812 1 89.44 60 PHE B C 1
ATOM 1754 O O . PHE B 1 60 ? -4.805 -6.934 -6.832 1 89.44 60 PHE B O 1
ATOM 1761 N N . LYS B 1 61 ? -4.48 -5.996 -8.82 1 88.81 61 LYS B N 1
ATOM 1762 C CA . LYS B 1 61 ? -5.859 -5.516 -8.883 1 88.81 61 LYS B CA 1
ATOM 1763 C C . LYS B 1 61 ? -6.852 -6.672 -8.797 1 88.81 61 LYS B C 1
ATOM 1765 O O . LYS B 1 61 ? -7.863 -6.578 -8.094 1 88.81 61 LYS B O 1
ATOM 1770 N N . THR B 1 62 ? -6.5 -7.676 -9.445 1 92.44 62 THR B N 1
ATOM 1771 C CA . THR B 1 62 ? -7.371 -8.852 -9.43 1 92.44 62 THR B CA 1
ATOM 1772 C C . THR B 1 62 ? -7.363 -9.508 -8.055 1 92.44 62 THR B C 1
ATOM 1774 O O . THR B 1 62 ? -8.398 -9.961 -7.574 1 92.44 62 THR B O 1
ATOM 1777 N N . PHE B 1 63 ? -6.207 -9.578 -7.457 1 93 63 PHE B N 1
ATOM 1778 C CA . PHE B 1 63 ? -6.109 -10.109 -6.105 1 93 63 PHE B CA 1
ATOM 1779 C C . PHE B 1 63 ? -7.051 -9.375 -5.164 1 9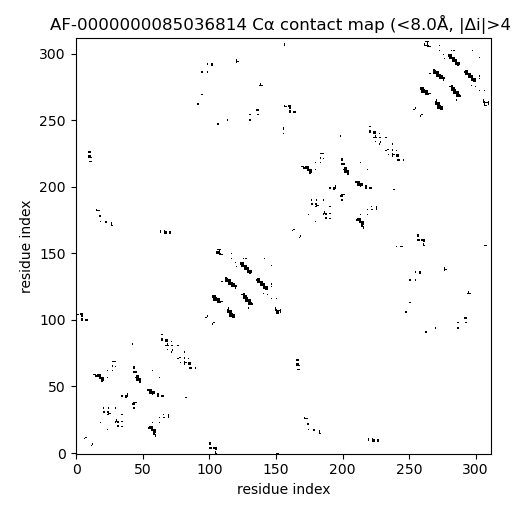3 63 PHE B C 1
ATOM 1781 O O . PHE B 1 63 ? -7.797 -10 -4.406 1 93 63 PHE B O 1
ATOM 1788 N N . VAL B 1 64 ? -7.047 -8.086 -5.262 1 91.31 64 VAL B N 1
ATOM 1789 C CA . VAL B 1 64 ? -7.879 -7.262 -4.395 1 91.31 64 VAL B CA 1
ATOM 1790 C C . VAL B 1 64 ? -9.352 -7.516 -4.699 1 91.31 64 VAL B C 1
ATOM 1792 O O . VAL B 1 64 ? -10.164 -7.672 -3.783 1 91.31 64 VAL B O 1
ATOM 1795 N N . GLN B 1 65 ? -9.617 -7.609 -5.922 1 92.88 65 GLN B N 1
ATOM 1796 C CA . GLN B 1 65 ? -10.992 -7.855 -6.352 1 92.88 65 GLN B CA 1
ATOM 1797 C C . GLN B 1 65 ? -11.5 -9.195 -5.816 1 92.88 65 GLN B C 1
ATOM 1799 O O . GLN B 1 65 ? -12.602 -9.266 -5.262 1 92.88 65 GLN B O 1
ATOM 1804 N N . VAL B 1 66 ? -10.727 -10.156 -5.992 1 95.38 66 VAL B N 1
ATOM 1805 C CA . VAL B 1 66 ? -11.094 -11.492 -5.535 1 95.38 66 VAL B CA 1
ATOM 1806 C C . VAL B 1 66 ? -11.25 -11.492 -4.016 1 95.38 66 VAL B C 1
ATOM 1808 O O . VAL B 1 66 ? -12.203 -12.078 -3.486 1 95.38 66 VAL B O 1
ATOM 1811 N N . SER B 1 67 ? -10.375 -10.852 -3.336 1 94.06 67 SER B N 1
ATOM 1812 C CA . SER B 1 67 ? -10.43 -10.781 -1.88 1 94.06 67 SER B CA 1
ATOM 1813 C C . SER B 1 67 ? -11.703 -10.094 -1.406 1 94.06 67 SER B C 1
ATOM 1815 O O . SER B 1 67 ? -12.336 -10.539 -0.446 1 94.06 67 SER B O 1
ATOM 1817 N N . MET B 1 68 ? -12.094 -9.078 -2.111 1 92.19 68 MET B N 1
ATOM 1818 C CA . MET B 1 68 ? -13.312 -8.359 -1.76 1 92.19 68 MET B CA 1
ATOM 1819 C C . MET B 1 68 ? -14.547 -9.234 -1.99 1 92.19 68 MET B C 1
ATOM 1821 O O . MET B 1 68 ? -15.43 -9.305 -1.135 1 92.19 68 MET B O 1
ATOM 1825 N N . ILE B 1 69 ? -14.547 -9.836 -3.139 1 95.19 69 ILE B N 1
ATOM 1826 C CA . ILE B 1 69 ? -15.672 -10.703 -3.445 1 95.19 69 ILE B CA 1
ATOM 1827 C C . ILE B 1 69 ? -15.789 -11.797 -2.385 1 95.19 69 ILE B C 1
ATOM 1829 O O . ILE B 1 69 ? -16.875 -12.039 -1.845 1 95.19 69 ILE B O 1
ATOM 1833 N N . LYS B 1 70 ? -14.672 -12.414 -2.1 1 95.19 70 LYS B N 1
ATOM 1834 C CA . LYS B 1 70 ? -14.641 -13.469 -1.089 1 95.19 70 LYS B CA 1
ATOM 1835 C C . LYS B 1 70 ? -15.133 -12.945 0.258 1 95.19 70 LYS B C 1
ATOM 1837 O O . LYS B 1 70 ? -15.867 -13.648 0.964 1 95.19 70 LYS B O 1
ATOM 1842 N N . TYR B 1 71 ? -14.742 -11.805 0.659 1 90.5 71 TYR B N 1
ATOM 1843 C CA . TYR B 1 71 ? -15.164 -11.188 1.916 1 90.5 71 TYR B CA 1
ATOM 1844 C C . TYR B 1 71 ? -16.672 -11.062 1.983 1 90.5 71 TYR B C 1
ATOM 1846 O O . TYR B 1 71 ? -17.297 -11.461 2.971 1 90.5 71 TYR B O 1
ATOM 1854 N N . PHE B 1 72 ? -17.25 -10.5 0.981 1 91.88 72 PHE B N 1
ATOM 1855 C CA . PHE B 1 72 ? -18.703 -10.281 0.975 1 91.88 72 PHE B CA 1
ATOM 1856 C C . PHE B 1 72 ? -19.438 -11.609 0.882 1 91.88 72 PHE B C 1
ATOM 1858 O O . PHE B 1 72 ? -20.531 -11.758 1.452 1 91.88 72 PHE B O 1
ATOM 1865 N N . LEU B 1 73 ? -18.906 -12.578 0.13 1 95.38 73 LEU B N 1
ATOM 1866 C CA . LEU B 1 73 ? -19.484 -13.914 0.124 1 95.38 73 LEU B CA 1
ATOM 1867 C C . LEU B 1 73 ? -19.531 -14.492 1.534 1 95.38 73 LEU B C 1
ATOM 1869 O O . LEU B 1 73 ? -20.562 -15.039 1.952 1 95.38 73 LEU B O 1
ATOM 1873 N N . ASP B 1 74 ? -18.469 -14.32 2.207 1 93.25 74 ASP B N 1
ATOM 1874 C CA . ASP B 1 74 ? -18.375 -14.828 3.572 1 93.25 74 ASP B CA 1
ATOM 1875 C C . ASP B 1 74 ? -19.359 -14.117 4.492 1 93.25 74 ASP B C 1
ATOM 1877 O O . ASP B 1 74 ? -19.766 -14.672 5.516 1 93.25 74 ASP B O 1
ATOM 1881 N N . GLU B 1 75 ? -19.766 -12.922 4.18 1 91.19 75 GLU B N 1
ATOM 1882 C CA . GLU B 1 75 ? -20.734 -12.148 4.957 1 91.19 75 GLU B CA 1
ATOM 1883 C C . GLU B 1 75 ? -22.172 -12.508 4.574 1 91.19 75 GLU B C 1
ATOM 1885 O O . GLU B 1 75 ? -23.125 -11.945 5.113 1 91.19 75 GLU B O 1
ATOM 1890 N N . GLY B 1 76 ? -22.344 -13.375 3.496 1 95.62 76 GLY B N 1
ATOM 1891 C CA . GLY B 1 76 ? -23.656 -13.898 3.176 1 95.62 76 GLY B CA 1
ATOM 1892 C C . GLY B 1 76 ? -24.25 -13.297 1.913 1 95.62 76 GLY B C 1
ATOM 1893 O O . GLY B 1 76 ? -25.391 -13.578 1.565 1 95.62 76 GLY B O 1
ATOM 1894 N N . TYR B 1 77 ? -23.531 -12.508 1.264 1 96 77 TYR B N 1
ATOM 1895 C CA . TYR B 1 77 ? -24 -11.93 0.011 1 96 77 TYR B CA 1
ATOM 1896 C C . TYR B 1 77 ? -24.047 -12.984 -1.09 1 96 77 TYR B C 1
ATOM 1898 O O . TYR B 1 77 ? -23.312 -13.969 -1.044 1 96 77 TYR B O 1
ATOM 1906 N N . THR B 1 78 ? -24.922 -12.742 -2.057 1 96.94 78 THR B N 1
ATOM 1907 C CA . THR B 1 78 ? -24.859 -13.508 -3.297 1 96.94 78 THR B CA 1
ATOM 1908 C C . THR B 1 78 ? -23.625 -13.094 -4.117 1 96.94 78 THR B C 1
ATOM 1910 O O . THR B 1 78 ? -23.062 -12.031 -3.893 1 96.94 78 THR B O 1
ATOM 1913 N N . LEU B 1 79 ? -23.203 -13.914 -5.047 1 96.81 79 LEU B N 1
ATOM 1914 C CA . LEU B 1 79 ? -22.062 -13.602 -5.902 1 96.81 79 LEU B CA 1
ATOM 1915 C C . LEU B 1 79 ? -22.281 -12.297 -6.656 1 96.81 79 LEU B C 1
ATOM 1917 O O . LEU B 1 79 ? -21.359 -11.477 -6.766 1 96.81 79 LEU B O 1
ATOM 1921 N N . GLU B 1 80 ? -23.469 -12.094 -7.09 1 95.31 80 GLU B N 1
ATOM 1922 C CA . GLU B 1 80 ? -23.797 -10.875 -7.816 1 95.31 80 GLU B CA 1
ATOM 1923 C C . GLU B 1 80 ? -23.688 -9.648 -6.922 1 95.31 80 GLU B C 1
ATOM 1925 O O . GLU B 1 80 ? -23.062 -8.648 -7.305 1 95.31 80 GLU B O 1
ATOM 1930 N N . ALA B 1 81 ? -24.234 -9.758 -5.77 1 95.38 81 ALA B N 1
ATOM 1931 C CA . ALA B 1 81 ? -24.156 -8.648 -4.82 1 95.38 81 ALA B CA 1
ATOM 1932 C C . ALA B 1 81 ? -22.719 -8.406 -4.379 1 95.38 81 ALA B C 1
ATOM 1934 O O . ALA B 1 81 ? -22.281 -7.254 -4.262 1 95.38 81 ALA B O 1
ATOM 1935 N N . ALA B 1 82 ? -21.953 -9.484 -4.152 1 94.69 82 ALA B N 1
ATOM 1936 C CA . ALA B 1 82 ? -20.562 -9.383 -3.748 1 94.69 82 ALA B CA 1
ATOM 1937 C C . ALA B 1 82 ? -19.719 -8.695 -4.824 1 94.69 82 ALA B C 1
ATOM 1939 O O . ALA B 1 82 ? -18.906 -7.824 -4.527 1 94.69 82 ALA B O 1
ATOM 1940 N N . SER B 1 83 ? -19.969 -9.094 -6.031 1 94.62 83 SER B N 1
ATOM 1941 C CA . SER B 1 83 ? -19.234 -8.5 -7.148 1 94.62 83 SER B CA 1
ATOM 1942 C C . SER B 1 83 ? -19.547 -7.016 -7.293 1 94.62 83 SER B C 1
ATOM 1944 O O . SER B 1 83 ? -18.672 -6.211 -7.609 1 94.62 83 SER B O 1
ATOM 1946 N N . HIS B 1 84 ? -20.812 -6.68 -7.047 1 92.31 84 HIS B N 1
ATOM 1947 C CA . HIS B 1 84 ? -21.234 -5.281 -7.113 1 92.31 84 HIS B CA 1
ATOM 1948 C C . HIS B 1 84 ? -20.531 -4.453 -6.035 1 92.31 84 HIS B C 1
ATOM 1950 O O . HIS B 1 84 ? -20.031 -3.359 -6.309 1 92.31 84 HIS B O 1
ATOM 1956 N N . GLN B 1 85 ? -20.547 -5 -4.844 1 87.31 85 GLN B N 1
ATOM 1957 C CA . GLN B 1 85 ? -19.859 -4.328 -3.742 1 87.31 85 GLN B CA 1
ATOM 1958 C C . GLN B 1 85 ? -18.375 -4.16 -4.043 1 87.31 85 GLN B C 1
ATOM 1960 O O . GLN B 1 85 ? -17.797 -3.1 -3.787 1 87.31 85 GLN B O 1
ATOM 1965 N N . ALA B 1 86 ? -17.734 -5.176 -4.598 1 89.94 86 ALA B N 1
ATOM 1966 C CA . ALA B 1 86 ? -16.312 -5.156 -4.914 1 89.94 86 ALA B CA 1
ATOM 1967 C C . ALA B 1 86 ? -16 -4.113 -5.988 1 89.94 86 ALA B C 1
ATOM 1969 O O . ALA B 1 86 ? -15.023 -3.373 -5.879 1 89.94 86 ALA B O 1
ATOM 1970 N N . ARG B 1 87 ? -16.828 -4.047 -6.996 1 87.25 87 ARG B N 1
ATOM 1971 C CA . ARG B 1 87 ? -16.609 -3.102 -8.086 1 87.25 87 ARG B CA 1
ATOM 1972 C C . ARG B 1 87 ? -16.703 -1.663 -7.586 1 87.25 87 ARG B C 1
ATOM 1974 O O . ARG B 1 87 ? -15.93 -0.804 -8.016 1 87.25 87 ARG B O 1
ATOM 1981 N N . SER B 1 88 ? -17.641 -1.459 -6.711 1 79.62 88 SER B N 1
ATOM 1982 C CA . SER B 1 88 ? -17.828 -0.114 -6.18 1 79.62 88 SER B CA 1
ATOM 1983 C C . SER B 1 88 ? -16.609 0.344 -5.387 1 79.62 88 SER B C 1
ATOM 1985 O O . SER B 1 88 ? -16.297 1.538 -5.348 1 79.62 88 SER B O 1
ATOM 1987 N N . ARG B 1 89 ? -15.852 -0.609 -4.871 1 80.06 89 ARG B N 1
ATOM 1988 C CA . ARG B 1 89 ? -14.719 -0.294 -4.012 1 80.06 89 ARG B CA 1
ATOM 1989 C C . ARG B 1 89 ? -13.414 -0.281 -4.805 1 80.06 89 ARG B C 1
ATOM 1991 O O . ARG B 1 89 ? -12.406 0.253 -4.34 1 80.06 89 ARG B O 1
ATOM 1998 N N . GLN B 1 90 ? -13.461 -0.866 -5.965 1 79.06 90 GLN B N 1
ATOM 1999 C CA . GLN B 1 90 ? -12.266 -0.923 -6.801 1 79.06 90 GLN B CA 1
ATOM 2000 C C . GLN B 1 90 ? -11.734 0.477 -7.09 1 79.06 90 GLN B C 1
ATOM 2002 O O . GLN B 1 90 ? -10.516 0.688 -7.125 1 79.06 90 GLN B O 1
ATOM 2007 N N . ASP B 1 91 ? -12.633 1.405 -7.27 1 77.06 91 ASP B N 1
ATOM 2008 C CA . ASP B 1 91 ? -12.227 2.781 -7.543 1 77.06 91 ASP B CA 1
ATOM 2009 C C . ASP B 1 91 ? -11.492 3.385 -6.352 1 77.06 91 ASP B C 1
ATOM 2011 O O . ASP B 1 91 ? -10.57 4.184 -6.527 1 77.06 91 ASP B O 1
ATOM 2015 N N . ARG B 1 92 ? -11.852 2.883 -5.172 1 81.62 92 ARG B N 1
ATOM 2016 C CA . ARG B 1 92 ? -11.203 3.393 -3.967 1 81.62 92 ARG B CA 1
ATOM 2017 C C . ARG B 1 92 ? -9.734 2.998 -3.93 1 81.62 92 ARG B C 1
ATOM 2019 O O . ARG B 1 92 ? -8.891 3.773 -3.479 1 81.62 92 ARG B O 1
ATOM 2026 N N . MET B 1 93 ? -9.469 1.898 -4.473 1 80.38 93 MET B N 1
ATOM 2027 C CA . MET B 1 93 ? -8.094 1.419 -4.488 1 80.38 93 MET B CA 1
ATOM 2028 C C . MET B 1 93 ? -7.215 2.307 -5.363 1 80.38 93 MET B C 1
ATOM 2030 O O . MET B 1 93 ? -6.055 2.557 -5.035 1 80.38 93 MET B O 1
ATOM 2034 N N . LYS B 1 94 ? -7.793 2.654 -6.445 1 81.94 94 LYS B N 1
ATOM 2035 C CA . LYS B 1 94 ? -7.066 3.547 -7.344 1 81.94 94 LYS B CA 1
ATOM 2036 C C . LYS B 1 94 ? -6.68 4.844 -6.637 1 81.94 94 LYS B C 1
ATOM 2038 O O . LYS B 1 94 ? -5.586 5.371 -6.852 1 81.94 94 LYS B O 1
ATOM 2043 N N . TYR B 1 95 ? -7.531 5.328 -5.82 1 85.62 95 TYR B N 1
ATOM 2044 C CA . TYR B 1 95 ? -7.281 6.578 -5.117 1 85.62 95 TYR B CA 1
ATOM 2045 C C . TYR B 1 95 ? -6.254 6.387 -4.008 1 85.62 95 TYR B C 1
ATOM 2047 O O . TYR B 1 95 ? -5.438 7.273 -3.748 1 85.62 95 TYR B O 1
ATOM 2055 N N . ILE B 1 96 ? -6.277 5.215 -3.395 1 85.81 96 ILE B N 1
ATOM 2056 C CA . ILE B 1 96 ? -5.262 4.906 -2.393 1 85.81 96 ILE B CA 1
ATOM 2057 C C . ILE B 1 96 ? -3.889 4.84 -3.053 1 85.81 96 ILE B C 1
ATOM 2059 O O . ILE B 1 96 ? -2.92 5.41 -2.547 1 85.81 96 ILE B O 1
ATOM 2063 N N . HIS B 1 97 ? -3.857 4.152 -4.133 1 82.62 97 HIS B N 1
ATOM 2064 C CA . HIS B 1 97 ? -2.611 4.051 -4.887 1 82.62 97 HIS B CA 1
ATOM 2065 C C . HIS B 1 97 ? -2.092 5.434 -5.277 1 82.62 97 HIS B C 1
ATOM 2067 O O . HIS B 1 97 ? -0.902 5.719 -5.125 1 82.62 97 HIS B O 1
ATOM 2073 N N . ARG B 1 98 ? -2.943 6.246 -5.781 1 84.44 98 ARG B N 1
ATOM 2074 C CA . ARG B 1 98 ? -2.564 7.598 -6.176 1 84.44 98 ARG B CA 1
ATOM 2075 C C . ARG B 1 98 ? -2.049 8.391 -4.98 1 84.44 98 ARG B C 1
ATOM 2077 O O . ARG B 1 98 ? -1.041 9.094 -5.082 1 84.44 98 ARG B O 1
ATOM 2084 N N . PHE B 1 99 ? -2.77 8.297 -3.854 1 89.56 99 PHE B N 1
ATOM 2085 C CA . PHE B 1 99 ? -2.365 8.992 -2.639 1 89.56 99 PHE B CA 1
ATOM 2086 C C . PHE B 1 99 ? -0.971 8.555 -2.203 1 89.56 99 PHE B C 1
ATOM 2088 O O . PHE B 1 99 ? -0.118 9.398 -1.905 1 89.56 99 PHE B O 1
ATOM 2095 N N . ILE B 1 100 ? -0.69 7.32 -2.217 1 85.5 100 ILE B N 1
ATOM 2096 C CA . ILE B 1 100 ? 0.591 6.777 -1.783 1 85.5 100 ILE B CA 1
ATOM 2097 C C . ILE B 1 100 ? 1.685 7.18 -2.77 1 85.5 100 ILE B C 1
ATOM 2099 O O . ILE B 1 100 ? 2.771 7.602 -2.363 1 85.5 100 ILE B O 1
ATOM 2103 N N . SER B 1 101 ? 1.396 7.145 -4.02 1 81.12 101 SER B N 1
ATOM 2104 C CA . SER B 1 101 ? 2.395 7.398 -5.051 1 81.12 101 SER B CA 1
ATOM 2105 C C . SER B 1 101 ? 2.709 8.883 -5.164 1 81.12 101 SER B C 1
ATOM 2107 O O . SER B 1 101 ? 3.832 9.266 -5.504 1 81.12 101 SER B O 1
ATOM 2109 N N . SER B 1 102 ? 1.729 9.695 -4.824 1 79.62 102 SER B N 1
ATOM 2110 C CA . SER B 1 102 ? 1.934 11.125 -5.051 1 79.62 102 SER B CA 1
ATOM 2111 C C . SER B 1 102 ? 1.942 11.898 -3.736 1 79.62 102 SER B C 1
ATOM 2113 O O . SER B 1 102 ? 2.465 13.016 -3.668 1 79.62 102 SER B O 1
ATOM 2115 N N . GLY B 1 103 ? 1.316 11.367 -2.75 1 80.12 103 GLY B N 1
ATOM 2116 C CA . GLY B 1 103 ? 1.169 12.102 -1.502 1 80.12 103 GLY B CA 1
ATOM 2117 C C . GLY B 1 103 ? 2.369 11.961 -0.583 1 80.12 103 GLY B C 1
ATOM 2118 O O . GLY B 1 103 ? 2.748 12.914 0.1 1 80.12 103 GLY B O 1
ATOM 2119 N N . LEU B 1 104 ? 2.938 10.789 -0.554 1 87.06 104 LEU B N 1
ATOM 2120 C CA . LEU B 1 104 ? 4.094 10.555 0.306 1 87.06 104 LEU B CA 1
ATOM 2121 C C . LEU B 1 104 ? 5.371 11.07 -0.349 1 87.06 104 LEU B C 1
ATOM 2123 O O . LEU B 1 104 ? 5.691 10.68 -1.476 1 87.06 104 LEU B O 1
ATOM 2127 N N . GLN B 1 105 ? 6.086 11.961 0.404 1 87.88 105 GLN B N 1
ATOM 2128 C CA . GLN B 1 105 ? 7.207 12.664 -0.212 1 87.88 105 GLN B CA 1
ATOM 2129 C C . GLN B 1 105 ? 8.531 12.219 0.4 1 87.88 105 GLN B C 1
ATOM 2131 O O . GLN B 1 105 ? 9.602 12.625 -0.067 1 87.88 105 GLN B O 1
ATOM 2136 N N . GLY B 1 106 ? 8.5 11.484 1.469 1 88.31 106 GLY B N 1
ATOM 2137 C CA . GLY B 1 106 ? 9.734 11.008 2.08 1 88.31 106 GLY B CA 1
ATOM 2138 C C . GLY B 1 106 ? 9.586 10.719 3.561 1 88.31 106 GLY B C 1
ATOM 2139 O O . GLY B 1 106 ? 8.477 10.734 4.098 1 88.31 106 GLY B O 1
ATOM 2140 N N . PHE B 1 107 ? 10.734 10.336 4.152 1 90.5 107 PHE B N 1
ATOM 2141 C CA . PHE B 1 107 ? 10.773 10.047 5.578 1 90.5 107 PHE B CA 1
ATOM 2142 C C . PHE B 1 107 ? 11.609 11.094 6.316 1 90.5 107 PHE B C 1
ATOM 2144 O O . PHE B 1 107 ? 12.484 11.727 5.73 1 90.5 107 PHE B O 1
ATOM 2151 N N . ALA B 1 108 ? 11.281 11.289 7.496 1 91.81 108 ALA B N 1
ATOM 2152 C CA . ALA B 1 108 ? 12.023 12.188 8.375 1 91.81 108 ALA B CA 1
ATOM 2153 C C . ALA B 1 108 ? 11.984 11.703 9.82 1 91.81 108 ALA B C 1
ATOM 2155 O O . ALA B 1 108 ? 11.289 10.727 10.141 1 91.81 108 ALA B O 1
ATOM 2156 N N . THR B 1 109 ? 12.891 12.266 10.609 1 91.81 109 THR B N 1
ATOM 2157 C CA . THR B 1 109 ? 12.844 12.055 12.047 1 91.81 109 THR B CA 1
ATOM 2158 C C . THR B 1 109 ? 12.398 13.328 12.766 1 91.81 109 THR B C 1
ATOM 2160 O O . THR B 1 109 ? 12.969 14.398 12.555 1 91.81 109 THR B O 1
ATOM 2163 N N . VAL B 1 110 ? 11.344 13.203 13.5 1 94.25 110 VAL B N 1
ATOM 2164 C CA . VAL B 1 110 ? 10.836 14.312 14.289 1 94.25 110 VAL B CA 1
ATOM 2165 C C . VAL B 1 110 ? 10.836 13.938 15.773 1 94.25 110 VAL B C 1
ATOM 2167 O O . VAL B 1 110 ? 10.117 13.031 16.188 1 94.25 110 VAL B O 1
ATOM 2170 N N . ASP B 1 111 ? 11.617 14.633 16.562 1 92.25 111 ASP B N 1
ATOM 2171 C CA . ASP B 1 111 ? 11.719 14.367 18 1 92.25 111 ASP B CA 1
ATOM 2172 C C . ASP B 1 111 ? 12.047 12.898 18.266 1 92.25 111 ASP B C 1
ATOM 2174 O O . ASP B 1 111 ? 11.43 12.266 19.125 1 92.25 111 ASP B O 1
ATOM 2178 N N . GLY B 1 112 ? 12.812 12.305 17.453 1 90 112 GLY B N 1
ATOM 2179 C CA . GLY B 1 112 ? 13.297 10.945 17.625 1 90 112 GLY B CA 1
ATOM 2180 C C . GLY B 1 112 ? 12.336 9.898 17.094 1 90 112 GLY B C 1
ATOM 2181 O O . GLY B 1 112 ? 12.562 8.695 17.25 1 90 112 GLY B O 1
ATOM 2182 N N . GLN B 1 113 ? 11.305 10.391 16.531 1 92.69 113 GLN B N 1
ATOM 2183 C CA . GLN B 1 113 ? 10.312 9.461 15.992 1 92.69 113 GLN B CA 1
ATOM 2184 C C . GLN B 1 113 ? 10.289 9.5 14.469 1 92.69 113 GLN B C 1
ATOM 2186 O O . GLN B 1 113 ? 10.57 10.539 13.867 1 92.69 113 GLN B O 1
ATOM 2191 N N . MET B 1 114 ? 9.93 8.352 13.859 1 91.81 114 MET B N 1
ATOM 2192 C CA . MET B 1 114 ? 9.789 8.289 12.406 1 91.81 114 MET B CA 1
ATOM 2193 C C . MET B 1 114 ? 8.57 9.086 11.953 1 91.81 114 MET B C 1
ATOM 2195 O O . MET B 1 114 ? 7.531 9.086 12.617 1 91.81 114 MET B O 1
ATOM 2199 N N . ALA B 1 115 ? 8.836 9.82 10.828 1 94.38 115 ALA B N 1
ATOM 2200 C CA . ALA B 1 115 ? 7.754 10.609 10.242 1 94.38 115 ALA B CA 1
ATOM 2201 C C . ALA B 1 115 ? 7.73 10.469 8.719 1 94.38 115 ALA B C 1
ATOM 2203 O O . ALA B 1 115 ? 8.758 10.195 8.102 1 94.38 115 ALA B O 1
ATOM 2204 N N . ILE B 1 116 ? 6.543 10.617 8.195 1 93.38 116 ILE B N 1
ATOM 2205 C CA . ILE B 1 116 ? 6.375 10.648 6.746 1 93.38 116 ILE B CA 1
ATOM 2206 C C . ILE B 1 116 ? 6.008 12.062 6.301 1 93.38 116 ILE B C 1
ATOM 2208 O O . ILE B 1 116 ? 5.109 12.688 6.871 1 93.38 116 ILE B O 1
ATOM 2212 N N . ASN B 1 117 ? 6.781 12.531 5.363 1 95.25 117 ASN B N 1
ATOM 2213 C CA . ASN B 1 117 ? 6.434 13.781 4.707 1 95.25 117 ASN B CA 1
ATOM 2214 C C . ASN B 1 117 ? 5.281 13.609 3.729 1 95.25 117 ASN B C 1
ATOM 2216 O O . ASN B 1 117 ? 5.426 12.938 2.705 1 95.25 117 ASN B O 1
ATOM 2220 N N . LEU B 1 118 ? 4.098 14.289 4.043 1 94.31 118 LEU B N 1
ATOM 2221 C CA . LEU B 1 118 ? 2.904 14.102 3.221 1 94.31 118 LEU B CA 1
ATOM 2222 C C . LEU B 1 118 ? 2.771 15.219 2.193 1 94.31 118 LEU B C 1
ATOM 2224 O O . LEU B 1 118 ? 1.79 15.273 1.448 1 94.31 118 LEU B O 1
ATOM 2228 N N . GLY B 1 119 ? 3.74 16.062 2.188 1 93.88 119 GLY B N 1
ATOM 2229 C CA . GLY B 1 119 ? 3.74 17.125 1.196 1 93.88 119 GLY B CA 1
ATOM 2230 C C . GLY B 1 119 ? 3.129 18.422 1.705 1 93.88 119 GLY B C 1
ATOM 2231 O O . GLY B 1 119 ? 2.844 18.547 2.898 1 93.88 119 GLY B O 1
ATOM 2232 N N . ALA B 1 120 ? 2.9 19.391 0.8 1 94.62 120 ALA B N 1
ATOM 2233 C CA . ALA B 1 120 ? 2.48 20.734 1.151 1 94.62 120 ALA B CA 1
ATOM 2234 C C . ALA B 1 120 ? 1.052 20.75 1.687 1 94.62 120 ALA B C 1
ATOM 2236 O O . ALA B 1 120 ? 0.138 20.234 1.043 1 94.62 120 ALA B O 1
ATOM 2237 N N . PHE B 1 121 ? 0.901 21.25 2.887 1 96.5 121 PHE B N 1
ATOM 2238 C CA . PHE B 1 121 ? -0.422 21.516 3.441 1 96.5 121 PHE B CA 1
ATOM 2239 C C . PHE B 1 121 ? -0.997 22.812 2.881 1 96.5 121 PHE B C 1
ATOM 2241 O O . PHE B 1 121 ? -2.182 22.875 2.545 1 96.5 121 PHE B O 1
ATOM 2248 N N . ASP B 1 122 ? -0.144 23.781 2.822 1 96.25 122 ASP B N 1
ATOM 2249 C CA . ASP B 1 122 ? -0.409 25.047 2.148 1 96.25 122 ASP B CA 1
ATOM 2250 C C . ASP B 1 122 ? 0.88 25.672 1.612 1 96.25 122 ASP B C 1
ATOM 2252 O O . ASP B 1 122 ? 1.889 24.969 1.456 1 96.25 122 ASP B O 1
ATOM 2256 N N . ALA B 1 123 ? 0.86 26.938 1.214 1 95.75 123 ALA B N 1
ATOM 2257 C CA . ALA B 1 123 ? 1.997 27.578 0.558 1 95.75 123 ALA B CA 1
ATOM 2258 C C . ALA B 1 123 ? 3.199 27.6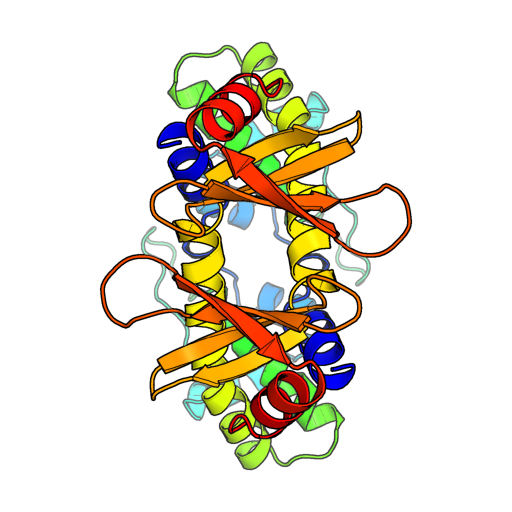56 1.494 1 95.75 123 ALA B C 1
ATOM 2260 O O . ALA B 1 123 ? 4.344 27.719 1.04 1 95.75 123 ALA B O 1
ATOM 2261 N N . ASP B 1 124 ? 2.957 27.516 2.793 1 97.5 124 ASP B N 1
ATOM 2262 C CA . ASP B 1 124 ? 4.031 27.859 3.725 1 97.5 124 ASP B CA 1
ATOM 2263 C C . ASP B 1 124 ? 4.41 26.656 4.582 1 97.5 124 ASP B C 1
ATOM 2265 O O . ASP B 1 124 ? 5.465 26.641 5.219 1 97.5 124 ASP B O 1
ATOM 2269 N N . GLN B 1 125 ? 3.514 25.656 4.57 1 97.88 125 GLN B N 1
ATOM 2270 C CA . GLN B 1 125 ? 3.736 24.594 5.535 1 97.88 125 GLN B CA 1
ATOM 2271 C C . GLN B 1 125 ? 3.592 23.219 4.879 1 97.88 125 GLN B C 1
ATOM 2273 O O . GLN B 1 125 ? 2.832 23.062 3.922 1 97.88 125 GLN B O 1
ATOM 2278 N N . THR B 1 126 ? 4.344 22.312 5.418 1 97.06 126 THR B N 1
ATOM 2279 C CA . THR B 1 126 ? 4.324 20.922 5.016 1 97.06 126 THR B CA 1
ATOM 2280 C C . THR B 1 126 ? 3.734 20.047 6.121 1 97.06 126 THR B C 1
ATOM 2282 O O . THR B 1 126 ? 4.02 20.25 7.301 1 97.06 126 THR B O 1
ATOM 2285 N N . LEU B 1 127 ? 2.93 19.109 5.707 1 97.38 127 LEU B N 1
ATOM 2286 C CA . LEU B 1 127 ? 2.293 18.188 6.637 1 97.38 127 LEU B CA 1
ATOM 2287 C C . LEU B 1 127 ? 3.166 16.953 6.867 1 97.38 127 LEU B C 1
ATOM 2289 O O . LEU B 1 127 ? 3.596 16.312 5.91 1 97.38 127 LEU B O 1
ATOM 2293 N N . MET B 1 128 ? 3.363 16.672 8.18 1 97.12 128 MET B N 1
ATOM 2294 C CA . MET B 1 128 ? 4.109 15.477 8.555 1 97.12 128 MET B CA 1
ATOM 2295 C C . MET B 1 128 ? 3.234 14.523 9.367 1 97.12 128 MET B C 1
ATOM 2297 O O . MET B 1 128 ? 2.48 14.961 10.242 1 97.12 128 MET B O 1
ATOM 2301 N N . ALA B 1 129 ? 3.281 13.289 9.008 1 96.56 129 ALA B N 1
ATOM 2302 C CA . ALA B 1 129 ? 2.672 12.234 9.82 1 96.56 129 ALA B CA 1
ATOM 2303 C C . ALA B 1 129 ? 3.707 11.578 10.727 1 96.56 129 ALA B C 1
ATOM 2305 O O . ALA B 1 129 ? 4.574 10.836 10.258 1 96.56 129 ALA B O 1
ATOM 2306 N N . ILE B 1 130 ? 3.59 11.828 11.984 1 95.94 130 ILE B N 1
ATOM 2307 C CA . ILE B 1 130 ? 4.5 11.25 12.969 1 95.94 130 ILE B CA 1
ATOM 2308 C C . ILE B 1 130 ? 3.959 9.906 13.445 1 95.94 130 ILE B C 1
ATOM 2310 O O . ILE B 1 130 ? 2.779 9.797 13.789 1 95.94 130 ILE B O 1
ATOM 2314 N N . LEU B 1 131 ? 4.793 8.914 13.406 1 94 131 LEU B N 1
ATOM 2315 C CA . LEU B 1 131 ? 4.406 7.555 13.773 1 94 131 LEU B CA 1
ATOM 2316 C C . LEU B 1 131 ? 5.09 7.129 15.07 1 94 131 LEU B C 1
ATOM 2318 O O . LEU B 1 131 ? 6.121 6.453 15.047 1 94 131 LEU B O 1
ATOM 2322 N N . PRO B 1 132 ? 4.438 7.41 16.203 1 91.69 132 PRO B N 1
ATOM 2323 C CA . PRO B 1 132 ? 5.023 6.996 17.469 1 91.69 132 PRO B CA 1
ATOM 2324 C C . PRO B 1 132 ? 5.078 5.48 17.641 1 91.69 132 PRO B C 1
ATOM 2326 O O . PRO B 1 132 ? 4.355 4.758 16.938 1 91.69 132 PRO B O 1
ATOM 2329 N N . GLU B 1 133 ? 5.992 5.031 18.516 1 87.19 133 GLU B N 1
ATOM 2330 C CA . GLU B 1 133 ? 6.133 3.6 18.766 1 87.19 133 GLU B CA 1
ATOM 2331 C C . GLU B 1 133 ? 4.82 2.996 19.25 1 87.19 133 GLU B C 1
ATOM 2333 O O . GLU B 1 133 ? 4.48 1.865 18.891 1 87.19 133 GLU B O 1
ATOM 2338 N N . SER B 1 134 ? 4.25 3.801 20.078 1 87.31 134 SER B N 1
ATOM 2339 C CA . SER B 1 134 ? 2.936 3.395 20.578 1 87.31 134 SER B CA 1
ATOM 2340 C C . SER B 1 134 ? 1.918 4.52 20.422 1 87.31 134 SER B C 1
ATOM 2342 O O . SER B 1 134 ? 2.268 5.699 20.516 1 87.31 134 SER B O 1
ATOM 2344 N N . GLY B 1 135 ? 0.745 4.207 20.047 1 86.31 135 GLY B N 1
ATOM 2345 C CA . GLY B 1 135 ? -0.311 5.195 19.891 1 86.31 135 GLY B CA 1
ATOM 2346 C C . GLY B 1 135 ? -0.642 5.504 18.438 1 86.31 135 GLY B C 1
ATOM 2347 O O . GLY B 1 135 ? -0.089 4.887 17.531 1 86.31 135 GLY B O 1
ATOM 2348 N N . PRO B 1 136 ? -1.488 6.5 18.25 1 89.25 136 PRO B N 1
ATOM 2349 C CA . PRO B 1 136 ? -1.946 6.816 16.891 1 89.25 136 PRO B CA 1
ATOM 2350 C C . PRO B 1 136 ? -1.006 7.773 16.156 1 89.25 136 PRO B C 1
ATOM 2352 O O . PRO B 1 136 ? -0.148 8.398 16.781 1 89.25 136 PRO B O 1
ATOM 2355 N N . THR B 1 137 ? -1.115 7.789 14.852 1 94 137 THR B N 1
ATOM 2356 C CA . THR B 1 137 ? -0.408 8.766 14.031 1 94 137 THR B CA 1
ATOM 2357 C C . THR B 1 137 ? -0.716 10.188 14.492 1 94 137 THR B C 1
ATOM 2359 O O . THR B 1 137 ? -1.866 10.516 14.797 1 94 137 THR B O 1
ATOM 2362 N N . GLN B 1 138 ? 0.318 10.961 14.578 1 95.5 138 GLN B N 1
ATOM 2363 C CA . GLN B 1 138 ? 0.165 12.375 14.906 1 95.5 138 GLN B CA 1
ATOM 2364 C C . GLN B 1 138 ? 0.555 13.258 13.719 1 95.5 138 GLN B C 1
ATOM 2366 O O . GLN B 1 138 ? 1.551 12.992 13.047 1 95.5 138 GLN B O 1
ATOM 2371 N N . TYR B 1 139 ? -0.255 14.281 13.547 1 97.06 139 TYR B N 1
ATOM 2372 C CA . TYR B 1 139 ? 0.021 15.172 12.43 1 97.06 139 TYR B CA 1
ATOM 2373 C C . TYR B 1 139 ? 0.568 16.516 12.922 1 97.06 139 TYR B C 1
ATOM 2375 O O . TYR B 1 139 ? 0.086 17.047 13.922 1 97.06 139 TYR B O 1
ATOM 2383 N N . ARG B 1 140 ? 1.576 17 12.219 1 97.62 140 ARG B N 1
ATOM 2384 C CA . ARG B 1 140 ? 2.168 18.297 12.547 1 97.62 140 ARG B CA 1
ATOM 2385 C C . ARG B 1 140 ? 2.535 19.062 11.281 1 97.62 140 ARG B C 1
ATOM 2387 O O . ARG B 1 140 ? 2.863 18.469 10.258 1 97.62 140 ARG B O 1
ATOM 2394 N N . LEU B 1 141 ? 2.453 20.312 11.391 1 98.06 141 LEU B N 1
ATOM 2395 C CA . LEU B 1 141 ? 2.857 21.188 10.297 1 98.06 141 LEU B CA 1
ATOM 2396 C C . LEU B 1 141 ? 4.23 21.797 10.562 1 98.06 141 LEU B C 1
ATOM 2398 O O . LEU B 1 141 ? 4.531 22.188 11.695 1 98.06 141 LEU B O 1
ATOM 2402 N N . PHE B 1 142 ? 5.039 21.828 9.609 1 97.94 142 PHE B N 1
ATOM 2403 C CA . PHE B 1 142 ? 6.352 22.453 9.664 1 97.94 142 PHE B CA 1
ATOM 2404 C C . PHE B 1 142 ? 6.523 23.453 8.516 1 97.94 142 PHE B C 1
ATOM 2406 O O . PHE B 1 142 ? 5.988 23.234 7.43 1 97.94 142 PHE B O 1
ATOM 2413 N N . PRO B 1 143 ? 7.352 24.516 8.836 1 98.12 143 PRO B N 1
ATOM 2414 C CA . PRO B 1 143 ? 7.719 25.344 7.688 1 98.12 143 PRO B CA 1
ATOM 2415 C C . PRO B 1 143 ? 8.352 24.547 6.551 1 98.12 143 PRO B C 1
ATOM 2417 O O . PRO B 1 143 ? 9.117 23.609 6.805 1 98.12 143 PRO B O 1
ATOM 2420 N N . ASN B 1 144 ? 7.969 24.859 5.27 1 96.31 144 ASN B N 1
ATOM 2421 C CA . ASN B 1 144 ? 8.391 24.094 4.102 1 96.31 144 ASN B CA 1
ATOM 2422 C C . ASN B 1 144 ? 9.898 23.859 4.098 1 96.31 144 ASN B C 1
ATOM 2424 O O . ASN B 1 144 ? 10.352 22.75 3.818 1 96.31 144 ASN B O 1
ATOM 2428 N N . ASP B 1 145 ? 10.656 24.859 4.438 1 95.62 145 ASP B N 1
ATOM 2429 C CA . ASP B 1 145 ? 12.109 24.734 4.41 1 95.62 145 ASP B CA 1
ATOM 2430 C C . ASP B 1 145 ? 12.594 23.75 5.465 1 95.62 145 ASP B C 1
ATOM 2432 O O . ASP B 1 145 ? 13.484 22.922 5.195 1 95.62 145 ASP B O 1
ATOM 2436 N N . GLU B 1 146 ? 12.031 23.828 6.578 1 96.19 146 GLU B N 1
ATOM 2437 C CA . GLU B 1 146 ? 12.398 22.906 7.652 1 96.19 146 GLU B CA 1
ATOM 2438 C C . GLU B 1 146 ? 12.031 21.469 7.297 1 96.19 146 GLU B C 1
ATOM 2440 O O . GLU B 1 146 ? 12.82 20.547 7.504 1 96.19 146 GLU B O 1
ATOM 2445 N N . ALA B 1 147 ? 10.836 21.266 6.793 1 95.44 147 ALA B N 1
ATOM 2446 C CA . ALA B 1 147 ? 10.367 19.953 6.395 1 95.44 147 ALA B CA 1
ATOM 2447 C C . ALA B 1 147 ? 11.266 19.344 5.324 1 95.44 147 ALA B C 1
ATOM 2449 O O . ALA B 1 147 ? 11.57 18.156 5.359 1 95.44 147 ALA B O 1
ATOM 2450 N N . GLN B 1 148 ? 11.602 20.125 4.402 1 91.75 148 GLN B N 1
ATOM 2451 C CA . GLN B 1 148 ? 12.484 19.672 3.336 1 91.75 148 GLN B CA 1
ATOM 2452 C C . GLN B 1 148 ? 13.828 19.219 3.893 1 91.75 148 GLN B C 1
ATOM 2454 O O . GLN B 1 148 ? 14.344 18.156 3.512 1 91.75 148 GLN B O 1
ATOM 2459 N N . ARG B 1 149 ? 14.398 19.984 4.797 1 92.94 149 ARG B N 1
ATOM 2460 C CA . ARG B 1 149 ? 15.672 19.641 5.414 1 92.94 149 ARG B CA 1
ATOM 2461 C C . ARG B 1 149 ? 15.578 18.328 6.184 1 92.94 149 ARG B C 1
ATOM 2463 O O . ARG B 1 149 ? 16.453 17.469 6.062 1 92.94 149 ARG B O 1
ATOM 2470 N N . MET B 1 150 ? 14.531 18.188 6.926 1 92 150 MET B N 1
ATOM 2471 C CA . MET B 1 150 ? 14.32 16.984 7.73 1 92 150 MET B CA 1
ATOM 2472 C C . MET B 1 150 ? 14.164 15.758 6.844 1 92 150 MET B C 1
ATOM 2474 O O . MET B 1 150 ? 14.625 14.672 7.191 1 92 150 MET B O 1
ATOM 2478 N N . THR B 1 151 ? 13.523 15.906 5.734 1 90.56 151 THR B N 1
ATOM 2479 C CA . THR B 1 151 ? 13.25 14.797 4.82 1 90.56 151 THR B CA 1
ATOM 2480 C C . THR B 1 151 ? 14.516 14.383 4.082 1 90.56 151 THR B C 1
ATOM 2482 O O . THR B 1 151 ? 14.758 13.195 3.865 1 90.56 151 THR B O 1
ATOM 2485 N N . GLN B 1 152 ? 15.266 15.32 3.762 1 82.44 152 GLN B N 1
ATOM 2486 C CA . GLN B 1 152 ? 16.5 15.047 3.039 1 82.44 152 GLN B CA 1
ATOM 2487 C C . GLN B 1 152 ? 17.562 14.438 3.959 1 82.44 152 GLN B C 1
ATOM 2489 O O . GLN B 1 152 ? 18.406 13.664 3.51 1 82.44 152 GLN B O 1
ATOM 2494 N N . ALA B 1 153 ? 17.438 14.867 5.215 1 71.31 153 ALA B N 1
ATOM 2495 C CA . ALA B 1 153 ? 18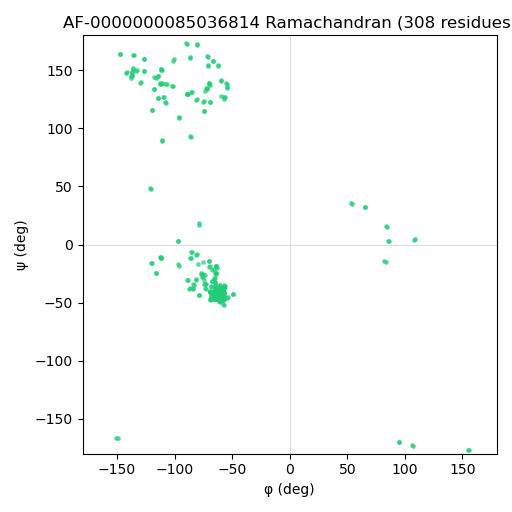.453 14.445 6.188 1 71.31 153 ALA B CA 1
ATOM 2496 C C . ALA B 1 153 ? 18.172 13.023 6.672 1 71.31 153 ALA B C 1
ATOM 2498 O O . ALA B 1 153 ? 19.016 12.422 7.344 1 71.31 153 ALA B O 1
ATOM 2499 N N . ALA B 1 154 ? 17 12.602 6.445 1 65 154 ALA B N 1
ATOM 2500 C CA . ALA B 1 154 ? 16.672 11.297 6.996 1 65 154 ALA B CA 1
ATOM 2501 C C . ALA B 1 154 ? 17.641 10.219 6.496 1 65 154 ALA B C 1
ATOM 2503 O O . ALA B 1 154 ? 17.984 10.195 5.312 1 65 154 ALA B O 1
ATOM 2504 N N . PRO B 1 155 ? 18.141 9.57 7.602 1 56.69 155 PRO B N 1
ATOM 2505 C CA . PRO B 1 155 ? 19.156 8.578 7.211 1 56.69 155 PRO B CA 1
ATOM 2506 C C . PRO B 1 155 ? 18.625 7.562 6.199 1 56.69 155 PRO B C 1
ATOM 2508 O O . PRO B 1 155 ? 17.422 7.234 6.219 1 56.69 155 PRO B O 1
ATOM 2511 N N . ASN B 1 156 ? 19.234 7.324 5.051 1 51.31 156 ASN B N 1
ATOM 2512 C CA . ASN B 1 156 ? 18.984 6.266 4.078 1 51.31 156 ASN B CA 1
ATOM 2513 C C . ASN B 1 156 ? 18.875 4.902 4.75 1 51.31 156 ASN B C 1
ATOM 2515 O O . ASN B 1 156 ? 19.5 4.656 5.777 1 51.31 156 ASN B O 1
#

Solvent-accessible surface area (backbone atoms only — not comparable to full-atom values): 16344 Å² total; per-residue (Å²): 91,70,62,44,35,47,44,43,55,64,34,60,41,60,85,49,40,62,32,42,60,68,47,50,16,68,53,52,76,41,53,56,67,55,51,52,50,36,34,74,72,64,73,45,68,70,40,80,44,83,84,71,48,84,61,55,26,29,41,48,68,41,52,36,44,51,24,33,26,50,52,33,40,74,74,65,42,50,70,68,57,12,47,52,53,28,56,49,43,50,60,54,49,54,52,49,51,49,42,57,63,69,29,44,35,36,43,24,63,54,95,88,27,51,23,35,32,49,38,60,50,50,99,58,29,22,33,30,43,32,48,48,95,69,73,70,65,40,55,48,74,33,49,44,70,58,44,51,50,37,35,69,62,31,82,102,90,73,63,43,36,48,43,44,55,63,36,58,40,60,86,48,41,62,33,42,58,68,47,49,16,68,54,54,75,42,52,55,67,56,52,52,50,36,34,75,71,64,75,43,69,70,40,79,43,84,83,70,48,83,60,56,26,29,41,48,68,40,52,34,43,51,26,32,25,50,50,34,39,74,73,66,42,52,71,68,56,12,46,51,54,28,57,50,44,49,60,54,50,54,51,50,52,49,42,56,61,67,28,44,35,36,43,24,64,55,95,89,27,50,24,37,32,49,38,58,50,51,98,60,28,22,32,31,43,33,49,48,97,70,73,70,66,40,56,46,75,34,51,43,69,58,44,52,52,37,35,69,62,32,82,102

Secondary structure (DSSP, 8-state):
-HHHHHHHHHH--GGG-EE-HHHHHHHHT--HHHHHHHHHTTSS--B--SSS--S-BEEHHHHHHHHHHHHHHHTT--HHHHHHHHHHHHHHHHHHHHHHHHH--EEEEETTEEEEEEEESSSSEEEEEEE-SSS--EEEEEEHHHHHHHHHHS--/-HHHHHHHHHH--GGG-EE-HHHHHHHHT--HHHHHHHHHTTSS--B--SSS--S-BEEHHHHHHHHHHHHHHHTT--HHHHHHHHHHHHHHHHHHHHHHHHH--EEEEETTEEEEEEEESSSSEEEEEEE-SSS--EEEEEEHHHHHHHHHHS--

Nearest PDB structures (foldseek):
  7xn2-assembly1_A-2  TM=5.161E-01  e=3.300E-05  Nostoc sp. PCC 7120 = FACHB-418
  3d6y-assembly1_A  TM=6.439E-01  e=3.000E-02  Bacillus subtilis
  1exi-assembly1_A  TM=6.313E-01  e=2.829E-02  Bacillus subtilis
  3iao-assembly1_A-2  TM=6.980E-01  e=6.070E-02  Bacillus subtilis
  3d71-assembly1_A-2  TM=6.312E-01  e=8.141E-02  Bacillus subtilis

Organism: Levilactobacillus brevis (strain ATCC 367 / BCRC 12310 / CIP 105137 / JCM 1170 / LMG 11437 / NCIMB 947 / NCTC 947) (NCBI:txid387344)

Radius of gyration: 20.37 Å; Cα contacts (8 Å, |Δi|>4): 496; chains: 2; bounding box: 53×56×44 Å

Foldseek 3Di:
DVVVLVCCCVVVVQQPDKAALVVLCVVQVNDSVVVVVCVVVVL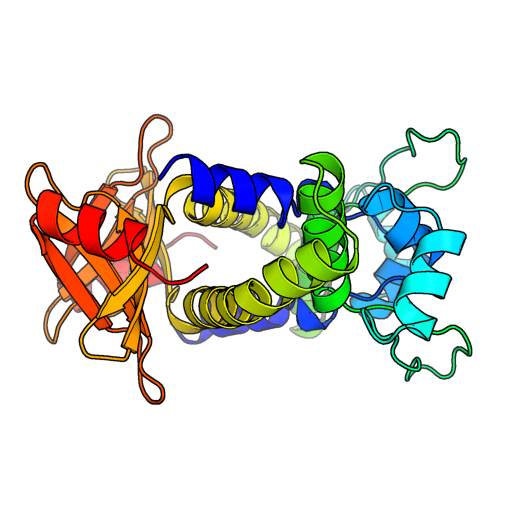AHWDADPVPDGGTIHGVLRSQLSNQLSVVVVVPDDSVVSSVVSVVCSVVVVVVVVQVSPQWDAWFADPNFIKTFRADPDPFWTWIWTDDPDDDTDIDIDGPVVSVVRRVPPDD/DVVVLVCCCVVVVQQPDKAALVVLCVVQVNDSVVVVVCVVVVLAHWDADPVPDGGTIHGVLRSQLSNQLSVVVVVPDDSVVSSVVSVVCSVVVVVVVVQVSPQWDAWFADPNFIWTFRADPDPFWTWIWTDDPDDDTDIDIDGPVVSVVRRVPPDD